Protein AF-A0A7C1CNA6-F1 (afdb_monomer_lite)

Radius of gyration: 18.61 Å; chains: 1; bounding box: 51×28×52 Å

Secondary structure (DSSP, 8-state):
---HHHHHHHHHHHHHHTBTTB-GGGHHHHHHHHHHHHHHHHHHHHHHHHHHHHHSSHHHHHHHHTT-GGGSSS---GGGSHHHHHT--SSHHHHHHHHHHHHHHH-GGGTTTT-S--TT-EETTEESS-HHHHHHHHHHHTTS--STTTS-TTHHHHHHHHHHHHHHHTTT--GGGG---HHHHHHHHHHH-PPTT-----TT-TTSHHHHHHHHHTT-

Foldseek 3Di:
DQDLVNLLVLLVVLLVLLPPLDDLLCSCVVQLLLLVLLLQLLQVVVLLVVVCVVQVHSVSSVVVCVVPVVSGPFDFDPCLRLVNLLPDDPPSLVSNLVRQVRRCVRPVVCPCPNNVDRQQDDDPNHGSGDPVSVNVSSVSSVPAHNYPVRDDPLSSLSSSLSSQCVVCVVVVHDSVVQDDDPVNLLVVLVVVVDEPPDDDDDPRCRSVSSVVSVVVSNVD

Structure (mmCIF, N/CA/C/O backbone):
data_AF-A0A7C1CNA6-F1
#
_entry.id   AF-A0A7C1CNA6-F1
#
loop_
_atom_site.group_PDB
_atom_site.id
_atom_site.type_symbol
_atom_site.label_atom_id
_atom_site.label_alt_id
_atom_site.label_comp_id
_atom_site.label_asym_id
_atom_site.label_entity_id
_atom_site.label_seq_id
_atom_site.pdbx_PDB_ins_code
_atom_site.Cartn_x
_atom_site.Cartn_y
_atom_site.Cartn_z
_atom_site.occupancy
_atom_site.B_iso_or_equiv
_atom_site.auth_seq_id
_atom_site.auth_comp_id
_atom_site.auth_asym_id
_atom_site.auth_atom_id
_atom_site.pdbx_PDB_model_num
ATOM 1 N N . MET A 1 1 ? 7.090 14.135 -6.194 1.00 82.62 1 MET A N 1
ATOM 2 C CA . MET A 1 1 ? 7.545 12.902 -5.528 1.00 82.62 1 MET A CA 1
ATOM 3 C C . MET A 1 1 ? 7.505 13.127 -4.025 1.00 82.62 1 MET A C 1
ATOM 5 O O . MET A 1 1 ? 7.955 14.179 -3.588 1.00 82.62 1 MET A O 1
ATOM 9 N N . LEU A 1 2 ? 6.908 12.212 -3.267 1.00 88.69 2 LEU A N 1
ATOM 10 C CA . LEU A 1 2 ? 6.755 12.279 -1.818 1.00 88.69 2 LEU A CA 1
ATOM 11 C C . LEU A 1 2 ? 8.127 12.112 -1.159 1.00 88.69 2 LEU A C 1
ATOM 13 O O . LEU A 1 2 ? 8.771 11.080 -1.339 1.00 88.69 2 LEU A O 1
ATOM 17 N N . ASP A 1 3 ? 8.585 13.128 -0.429 1.00 90.12 3 ASP A N 1
ATOM 18 C CA . ASP A 1 3 ? 9.844 13.040 0.309 1.00 90.12 3 ASP A CA 1
ATOM 19 C C . ASP A 1 3 ? 9.690 12.251 1.622 1.00 90.12 3 ASP A C 1
ATOM 21 O O . ASP A 1 3 ? 8.587 12.052 2.141 1.00 90.12 3 ASP A O 1
ATOM 25 N N . ILE A 1 4 ? 10.827 11.811 2.171 1.00 86.69 4 ILE A N 1
ATOM 26 C CA . ILE A 1 4 ? 10.877 10.969 3.374 1.00 86.69 4 ILE A CA 1
ATOM 27 C C . ILE A 1 4 ? 10.244 11.683 4.573 1.00 86.69 4 ILE A C 1
ATOM 29 O O . ILE A 1 4 ? 9.456 11.087 5.296 1.00 86.69 4 ILE A O 1
ATOM 33 N N . LYS A 1 5 ? 10.527 12.971 4.783 1.00 90.81 5 LYS A N 1
ATOM 34 C CA . LYS A 1 5 ? 10.017 13.706 5.952 1.00 90.81 5 LYS A CA 1
ATOM 35 C C . LYS A 1 5 ? 8.491 13.824 5.923 1.00 90.81 5 LYS A C 1
ATOM 37 O O . LYS A 1 5 ? 7.827 13.719 6.959 1.00 90.81 5 LYS A O 1
ATOM 42 N N . THR A 1 6 ? 7.939 14.032 4.734 1.00 94.31 6 THR A N 1
ATOM 43 C CA . THR A 1 6 ? 6.502 14.089 4.488 1.00 94.31 6 THR A CA 1
ATOM 44 C C . THR A 1 6 ? 5.868 12.721 4.702 1.00 94.31 6 THR A C 1
ATOM 46 O O . THR A 1 6 ? 4.874 12.639 5.418 1.00 94.31 6 THR A O 1
ATOM 49 N N . LEU A 1 7 ? 6.478 11.648 4.179 1.00 93.56 7 LEU A N 1
ATOM 50 C CA . LEU A 1 7 ? 6.058 10.264 4.432 1.00 93.56 7 LEU A CA 1
ATOM 51 C C . LEU A 1 7 ? 5.996 9.958 5.935 1.00 93.56 7 LEU A C 1
ATOM 53 O O . LEU A 1 7 ? 4.968 9.497 6.423 1.00 93.56 7 LEU A O 1
ATOM 57 N N . GLU A 1 8 ? 7.065 10.242 6.680 1.00 93.19 8 GLU A N 1
ATOM 58 C CA . GLU A 1 8 ? 7.130 9.988 8.122 1.00 93.19 8 GLU A CA 1
ATOM 59 C C . GLU A 1 8 ? 6.036 10.753 8.885 1.00 93.19 8 GLU A C 1
ATOM 61 O O . GLU A 1 8 ? 5.336 10.186 9.725 1.00 93.19 8 GLU A O 1
ATOM 66 N N . THR A 1 9 ? 5.841 12.036 8.562 1.00 95.50 9 THR A N 1
ATOM 67 C CA . THR A 1 9 ? 4.797 12.870 9.183 1.00 95.50 9 THR A CA 1
ATOM 68 C C . THR A 1 9 ? 3.397 12.342 8.864 1.00 95.50 9 THR A C 1
ATOM 70 O O . THR A 1 9 ? 2.533 12.267 9.738 1.00 95.50 9 THR A O 1
ATOM 73 N N . TRP A 1 10 ? 3.173 11.946 7.614 1.00 96.62 10 TRP A N 1
ATOM 74 C CA . TRP A 1 10 ? 1.908 11.399 7.144 1.00 96.62 10 TRP A CA 1
ATOM 75 C C . TRP A 1 10 ? 1.553 10.077 7.840 1.00 96.62 10 TRP A C 1
ATOM 77 O O . TRP A 1 10 ? 0.457 9.944 8.390 1.00 96.62 10 TRP A O 1
ATOM 87 N N . LEU A 1 11 ? 2.500 9.138 7.915 1.00 95.75 11 LEU A N 1
ATOM 88 C CA . LEU A 1 11 ? 2.323 7.861 8.615 1.00 95.75 11 LEU A CA 1
ATOM 89 C C . LEU A 1 11 ? 2.127 8.051 10.122 1.00 95.75 11 LEU A C 1
ATOM 91 O O . LEU A 1 11 ? 1.336 7.339 10.744 1.00 95.75 11 LEU A O 1
ATOM 95 N N . TRP A 1 12 ? 2.798 9.035 10.722 1.00 94.06 12 TRP A N 1
ATOM 96 C CA . TRP A 1 12 ? 2.576 9.385 12.122 1.00 94.06 12 TRP A CA 1
ATOM 97 C C . TRP A 1 12 ? 1.158 9.894 12.384 1.00 94.06 12 TRP A C 1
ATOM 99 O O . TRP A 1 12 ? 0.521 9.480 13.357 1.00 94.06 12 TRP A O 1
ATOM 109 N N . ASN A 1 13 ? 0.636 10.755 11.508 1.00 96.31 13 ASN A N 1
ATOM 110 C CA . ASN A 1 13 ? -0.740 11.239 11.601 1.00 96.31 13 ASN A CA 1
ATOM 111 C C . ASN A 1 13 ? -1.741 10.081 11.474 1.00 96.31 13 ASN A C 1
ATOM 113 O O . ASN A 1 13 ? -2.673 9.986 12.278 1.00 96.31 13 ASN A O 1
ATOM 117 N N . ALA A 1 14 ? -1.501 9.154 10.541 1.00 96.44 14 ALA A N 1
ATOM 118 C CA . ALA A 1 14 ? -2.291 7.933 10.396 1.00 96.44 14 ALA A CA 1
ATOM 119 C C . ALA A 1 14 ? -2.280 7.099 11.692 1.00 96.44 14 ALA A C 1
ATOM 121 O O . ALA A 1 14 ? -3.341 6.748 12.210 1.00 96.44 14 ALA A O 1
ATOM 122 N N . ALA A 1 15 ? -1.109 6.875 12.292 1.00 93.94 15 ALA A N 1
ATOM 123 C CA . ALA A 1 15 ? -0.977 6.171 13.570 1.00 93.94 15 ALA A CA 1
ATOM 124 C C . ALA A 1 15 ? -1.703 6.873 14.727 1.00 93.94 15 ALA A C 1
ATOM 126 O O . ALA A 1 15 ? -2.320 6.223 15.572 1.00 93.94 15 ALA A O 1
ATOM 127 N N . CYS A 1 16 ? -1.678 8.205 14.765 1.00 92.88 16 CYS A N 1
ATOM 128 C CA . CYS A 1 16 ? -2.392 8.964 15.785 1.00 92.88 16 CYS A CA 1
ATOM 129 C C . CYS A 1 16 ? -3.916 8.831 15.652 1.00 92.88 16 CYS A C 1
ATOM 131 O O . CYS A 1 16 ? -4.598 8.796 16.675 1.00 92.88 16 CYS A O 1
ATOM 133 N N . SER A 1 17 ? -4.446 8.693 14.432 1.00 95.19 17 SER A N 1
ATOM 134 C CA . SER A 1 17 ? -5.893 8.583 14.181 1.00 95.19 17 SER A CA 1
ATOM 135 C C . SER A 1 17 ? -6.541 7.322 14.765 1.00 95.19 17 SER A C 1
ATOM 137 O O . SER A 1 17 ? -7.696 7.358 15.185 1.00 95.19 17 SER A O 1
ATOM 139 N N . ILE A 1 18 ? -5.781 6.227 14.860 1.00 92.94 18 ILE A N 1
ATOM 140 C CA . ILE A 1 18 ? -6.243 4.940 15.404 1.00 92.94 18 ILE A CA 1
ATOM 141 C C . ILE A 1 18 ? -5.731 4.668 16.823 1.00 92.94 18 ILE A C 1
ATOM 143 O O . ILE A 1 18 ? -5.935 3.584 17.376 1.00 92.94 18 ILE A O 1
ATOM 147 N N . ARG A 1 19 ? -5.098 5.660 17.461 1.00 90.25 19 ARG A N 1
ATOM 148 C CA . ARG A 1 19 ? -4.598 5.525 18.831 1.00 90.25 19 ARG A CA 1
ATOM 149 C C . ARG A 1 19 ? -5.731 5.160 19.797 1.00 90.25 19 ARG A C 1
ATOM 151 O O . ARG A 1 19 ? -6.868 5.631 19.680 1.00 90.25 19 ARG A O 1
ATOM 158 N N . GLY A 1 20 ? -5.419 4.279 20.745 1.00 87.25 20 GLY A N 1
ATOM 159 C CA . GLY A 1 20 ? -6.351 3.795 21.767 1.00 87.2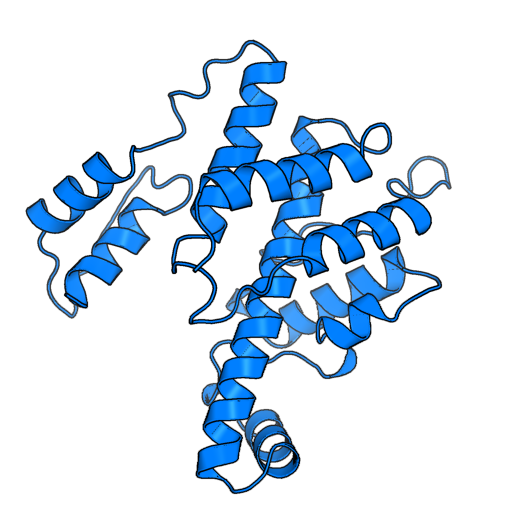5 20 GLY A CA 1
ATOM 160 C C . GLY A 1 20 ? -7.343 2.731 21.288 1.00 87.25 20 GLY A C 1
ATOM 161 O O . GLY A 1 20 ? -8.001 2.134 22.126 1.00 87.25 20 GLY A O 1
ATOM 162 N N . ALA A 1 21 ? -7.457 2.481 19.978 1.00 86.94 21 ALA A N 1
ATOM 163 C CA . ALA A 1 21 ? -8.179 1.316 19.450 1.00 86.94 21 ALA A CA 1
ATOM 164 C C . ALA A 1 21 ? -7.273 0.076 19.367 1.00 86.94 21 ALA A C 1
ATOM 166 O O . ALA A 1 21 ? -7.718 -1.053 19.540 1.00 86.94 21 ALA A O 1
ATOM 167 N N . VAL A 1 22 ? -5.987 0.300 19.096 1.00 86.56 22 VAL A N 1
ATOM 168 C CA . VAL A 1 22 ? -4.996 -0.743 18.832 1.00 86.56 22 VAL A CA 1
ATOM 169 C C . VAL A 1 22 ? -3.708 -0.434 19.607 1.00 86.56 22 VAL A C 1
ATOM 171 O O . VAL A 1 22 ? -3.410 0.730 19.891 1.00 86.56 22 VAL A O 1
ATOM 174 N N . ASP A 1 23 ? -2.944 -1.468 19.960 1.00 85.50 23 ASP A N 1
ATOM 175 C CA . ASP A 1 23 ? -1.616 -1.310 20.562 1.00 85.50 23 ASP A CA 1
ATOM 176 C C . ASP A 1 23 ? -0.637 -0.711 19.546 1.00 85.50 23 ASP A C 1
ATOM 178 O O . ASP A 1 23 ? -0.647 -1.094 18.376 1.00 85.50 23 ASP A O 1
ATOM 182 N N . ALA A 1 24 ? 0.267 0.169 19.984 1.00 81.62 24 ALA A N 1
ATOM 183 C CA . ALA A 1 24 ? 1.188 0.866 19.079 1.00 81.62 24 ALA A CA 1
ATOM 184 C C . ALA A 1 24 ? 1.950 -0.051 18.088 1.00 81.62 24 ALA A C 1
ATOM 186 O O . ALA A 1 24 ? 1.983 0.274 16.903 1.00 81.62 24 ALA A O 1
ATOM 187 N N . PRO A 1 25 ? 2.472 -1.230 18.486 1.00 82.00 25 PRO A N 1
ATOM 188 C CA . PRO A 1 25 ? 3.168 -2.135 17.560 1.00 82.00 25 PRO A CA 1
ATOM 189 C C . PRO A 1 25 ? 2.291 -2.683 16.436 1.00 82.00 25 PRO A C 1
ATOM 191 O O . PRO A 1 25 ? 2.793 -3.002 15.361 1.00 82.00 25 PRO A O 1
ATOM 194 N N . LYS A 1 26 ? 0.982 -2.794 16.684 1.00 86.06 26 LYS A N 1
ATOM 195 C CA . LYS A 1 26 ? 0.001 -3.317 15.730 1.00 86.06 26 LYS A CA 1
ATOM 196 C C . LYS A 1 26 ? -0.482 -2.248 14.753 1.00 86.06 26 LYS A C 1
ATOM 198 O O . LYS A 1 26 ? -1.139 -2.588 13.780 1.00 86.06 26 LYS A O 1
ATOM 203 N N . PHE A 1 27 ? -0.153 -0.964 14.942 1.00 89.12 27 PHE A N 1
ATOM 204 C CA . PHE A 1 27 ? -0.544 0.084 13.986 1.00 89.12 27 PHE A CA 1
ATOM 205 C C . PHE A 1 27 ? -0.044 -0.209 12.571 1.00 89.12 27 PHE A C 1
ATOM 207 O O . PHE A 1 27 ? -0.768 0.042 11.609 1.00 89.12 27 PHE A O 1
ATOM 214 N N . LYS A 1 28 ? 1.154 -0.795 12.439 1.00 87.81 28 LYS A N 1
ATOM 215 C CA . LYS A 1 28 ? 1.708 -1.191 11.138 1.00 87.81 28 LYS A CA 1
ATOM 216 C C . LYS A 1 28 ? 0.788 -2.155 10.385 1.00 87.81 28 LYS A C 1
ATOM 218 O O . LYS A 1 28 ? 0.653 -2.023 9.174 1.00 87.81 28 LYS A O 1
ATOM 223 N N . ASP A 1 29 ? 0.105 -3.045 11.103 1.00 89.31 29 ASP A N 1
ATOM 224 C CA . ASP A 1 29 ? -0.753 -4.071 10.514 1.00 89.31 29 ASP A CA 1
ATOM 225 C C . ASP A 1 29 ? -2.022 -3.455 9.902 1.00 89.31 29 ASP A C 1
ATOM 227 O O . ASP A 1 29 ? -2.579 -4.014 8.969 1.00 89.31 29 ASP A O 1
ATOM 231 N N . TYR A 1 30 ? -2.448 -2.271 10.360 1.00 92.56 30 TYR A N 1
ATOM 232 C CA . TYR A 1 30 ? -3.608 -1.556 9.810 1.00 92.56 30 TYR A CA 1
ATOM 233 C C . TYR A 1 30 ? -3.220 -0.468 8.806 1.00 92.56 30 TYR A C 1
ATOM 235 O O . TYR A 1 30 ? -3.936 -0.243 7.835 1.00 92.56 30 TYR A O 1
ATOM 243 N N . ILE A 1 31 ? -2.099 0.223 9.021 1.00 94.75 31 ILE A N 1
ATOM 244 C CA . ILE A 1 31 ? -1.681 1.344 8.167 1.00 94.75 31 ILE A CA 1
ATOM 245 C C 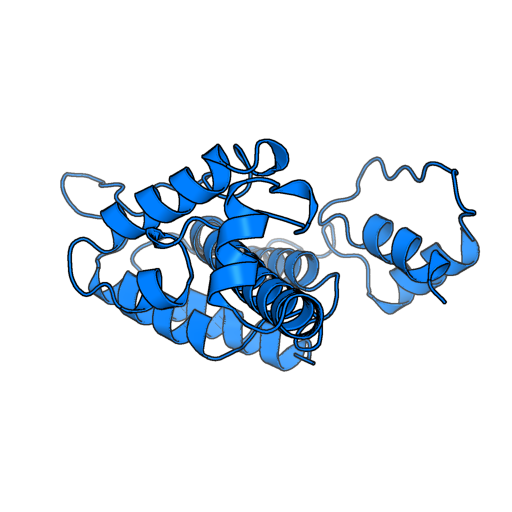. ILE A 1 31 ? -1.068 0.831 6.864 1.00 94.75 31 ILE A C 1
ATOM 247 O O . ILE A 1 31 ? -1.420 1.324 5.793 1.00 94.75 31 ILE A O 1
ATOM 251 N N . LEU A 1 32 ? -0.173 -0.160 6.926 1.00 92.44 32 LEU A N 1
ATOM 252 C CA . LEU A 1 32 ? 0.559 -0.615 5.743 1.00 92.44 32 LEU A CA 1
ATOM 253 C C . LEU A 1 32 ? -0.344 -1.218 4.667 1.00 92.44 32 LEU A C 1
ATOM 255 O O . LEU A 1 32 ? -0.168 -0.823 3.514 1.00 92.44 32 LEU A O 1
ATOM 259 N N . PRO A 1 33 ? -1.334 -2.082 4.977 1.00 93.50 33 PRO A N 1
ATOM 260 C CA . PRO A 1 33 ? -2.252 -2.566 3.951 1.00 93.50 33 PRO A CA 1
ATOM 261 C C . PRO A 1 33 ? -2.995 -1.434 3.242 1.00 93.50 33 PRO A C 1
ATOM 263 O O . PRO A 1 33 ? -3.170 -1.487 2.030 1.00 93.50 33 PRO A O 1
ATOM 266 N N . LEU A 1 34 ? -3.371 -0.369 3.957 1.00 95.81 34 LEU A N 1
ATOM 267 C CA . LEU A 1 34 ? -4.054 0.776 3.352 1.00 95.81 34 LEU A CA 1
ATOM 268 C C . LEU A 1 34 ? -3.136 1.607 2.464 1.00 95.81 34 LEU A C 1
ATOM 270 O O . LEU A 1 34 ? -3.537 1.976 1.364 1.00 95.81 34 LEU A O 1
ATOM 274 N N . VAL A 1 35 ? -1.896 1.854 2.892 1.00 95.75 35 VAL A N 1
ATOM 275 C CA . VAL A 1 35 ? -0.879 2.504 2.048 1.00 95.75 35 VAL A CA 1
ATOM 276 C C . VAL A 1 35 ? -0.616 1.665 0.791 1.00 95.75 35 VAL A C 1
ATOM 278 O O . VAL A 1 35 ? -0.521 2.210 -0.309 1.00 95.75 35 VAL A O 1
ATOM 281 N N . PHE A 1 36 ? -0.561 0.339 0.933 1.00 94.88 36 PHE A N 1
ATOM 282 C CA . PHE A 1 36 ? -0.376 -0.594 -0.176 1.00 94.88 36 PHE A CA 1
ATOM 283 C C . PHE A 1 36 ? -1.550 -0.532 -1.160 1.00 94.88 36 PHE A C 1
ATOM 285 O O . PHE A 1 36 ? -1.345 -0.336 -2.354 1.00 94.88 36 PHE A O 1
ATOM 292 N N . VAL A 1 37 ? -2.788 -0.639 -0.672 1.00 96.25 37 VAL A N 1
ATOM 293 C CA . VAL A 1 37 ? -4.007 -0.585 -1.497 1.00 96.25 37 VAL A CA 1
ATOM 294 C C . VAL A 1 37 ? -4.149 0.778 -2.176 1.00 96.25 37 VAL A C 1
ATOM 296 O O . VAL A 1 37 ? -4.508 0.843 -3.351 1.00 96.25 37 VAL A O 1
ATOM 299 N N . LYS A 1 38 ? -3.789 1.867 -1.487 1.00 97.44 38 LYS A N 1
ATOM 300 C CA . LYS A 1 38 ? -3.719 3.210 -2.071 1.00 97.44 38 LYS A CA 1
ATOM 301 C C . LYS A 1 38 ? -2.724 3.269 -3.234 1.00 97.44 38 LYS A C 1
ATOM 303 O O . LYS A 1 38 ? -3.085 3.733 -4.313 1.00 97.44 38 LYS A O 1
ATOM 308 N N . ARG A 1 39 ? -1.501 2.757 -3.044 1.00 96.81 39 ARG A N 1
ATOM 309 C CA . ARG A 1 39 ? -0.462 2.669 -4.087 1.00 96.81 39 ARG A CA 1
ATOM 310 C C . ARG A 1 39 ? -0.921 1.823 -5.275 1.00 96.81 39 ARG A C 1
ATOM 312 O O . ARG A 1 39 ? -0.759 2.259 -6.410 1.00 96.81 39 ARG A O 1
ATOM 319 N N . LEU A 1 40 ? -1.520 0.658 -5.027 1.00 96.81 40 LEU A N 1
ATOM 320 C CA . LEU A 1 40 ? -2.086 -0.195 -6.076 1.00 96.81 40 LEU A CA 1
ATOM 321 C C . LEU A 1 40 ? -3.141 0.549 -6.897 1.00 96.81 40 LEU A C 1
ATOM 323 O O . LEU A 1 40 ? -3.070 0.554 -8.122 1.00 96.81 40 LEU A O 1
ATOM 327 N N . SER A 1 41 ? -4.087 1.206 -6.225 1.00 97.81 41 SER A N 1
ATOM 328 C CA . SER A 1 41 ? -5.152 1.948 -6.896 1.00 97.81 41 SER A CA 1
ATOM 329 C C . SER A 1 41 ? -4.611 3.118 -7.720 1.00 97.81 41 SER A C 1
ATOM 331 O O . SER A 1 41 ? -5.057 3.313 -8.844 1.00 97.81 41 SER A O 1
ATOM 333 N N . ASP A 1 42 ? -3.649 3.883 -7.201 1.00 98.00 42 ASP A N 1
ATOM 334 C CA . ASP A 1 42 ? -3.102 5.042 -7.917 1.00 98.00 42 ASP A CA 1
ATOM 335 C C . ASP A 1 42 ? -2.260 4.643 -9.131 1.00 98.00 42 ASP A C 1
ATOM 337 O O . ASP A 1 42 ? -2.322 5.300 -10.170 1.00 98.00 42 ASP A O 1
ATOM 341 N N . VAL A 1 43 ? -1.489 3.558 -9.019 1.00 97.44 43 VAL A N 1
ATOM 342 C CA . VAL A 1 43 ? -0.744 2.997 -10.155 1.00 97.44 43 VAL A CA 1
ATOM 343 C C . VAL A 1 43 ? -1.708 2.440 -11.198 1.00 97.44 43 VAL A C 1
ATOM 345 O O . VAL A 1 43 ? -1.518 2.691 -12.383 1.00 97.44 43 VAL A O 1
ATOM 348 N N . PHE A 1 44 ? -2.774 1.760 -10.776 1.00 97.88 44 PHE A N 1
ATOM 349 C CA . PHE A 1 44 ? -3.803 1.275 -11.693 1.00 97.88 44 PHE A CA 1
ATOM 350 C C . PHE A 1 44 ? -4.491 2.428 -12.441 1.00 97.88 44 PHE A C 1
ATOM 352 O O . PHE A 1 44 ? -4.705 2.342 -13.648 1.00 97.88 44 PHE A O 1
ATOM 359 N N . GLU A 1 45 ? -4.764 3.549 -11.768 1.00 97.06 45 GLU A N 1
ATOM 360 C CA . GLU A 1 45 ? -5.267 4.768 -12.416 1.00 97.06 45 GLU A CA 1
ATOM 361 C C . GLU A 1 45 ? -4.267 5.357 -13.429 1.00 97.06 45 GLU A C 1
ATOM 363 O O . GLU A 1 45 ? -4.680 5.776 -14.514 1.00 97.06 45 GLU A O 1
ATOM 368 N N . ASP A 1 46 ? -2.963 5.369 -13.119 1.00 97.12 46 ASP A N 1
ATOM 369 C CA . ASP A 1 46 ? -1.919 5.783 -14.072 1.00 97.12 46 ASP A CA 1
ATOM 370 C C . ASP A 1 46 ? -1.897 4.883 -15.317 1.00 97.12 46 ASP A C 1
ATOM 372 O O . ASP A 1 46 ? -1.776 5.374 -16.442 1.00 97.12 46 ASP A O 1
ATOM 376 N N . GLU A 1 47 ? -2.030 3.570 -15.129 1.00 96.75 47 GLU A N 1
ATOM 377 C CA . GLU A 1 47 ? -2.016 2.588 -16.214 1.00 96.75 47 GLU A CA 1
ATOM 378 C C . GLU A 1 47 ? -3.275 2.671 -17.081 1.00 96.75 47 GLU A C 1
ATOM 380 O O . GLU A 1 47 ? -3.159 2.669 -18.307 1.00 96.75 47 GLU A O 1
ATOM 385 N N . ILE A 1 48 ? -4.459 2.844 -16.479 1.00 96.06 48 ILE A N 1
ATOM 386 C CA . ILE A 1 48 ? -5.697 3.117 -17.224 1.00 96.06 48 ILE A CA 1
ATOM 387 C C . ILE A 1 48 ? -5.538 4.387 -18.050 1.00 96.06 48 ILE A C 1
ATOM 389 O O . ILE A 1 48 ? -5.911 4.397 -19.220 1.00 96.06 48 ILE A O 1
ATOM 393 N N . LYS A 1 49 ? -4.978 5.455 -17.469 1.00 96.00 49 LYS A N 1
ATOM 394 C CA . LYS A 1 49 ? -4.765 6.708 -18.195 1.00 96.00 49 LYS A CA 1
ATOM 395 C C . LYS A 1 49 ? -3.844 6.496 -19.397 1.00 96.00 49 LYS A C 1
ATOM 397 O O . LYS A 1 49 ? -4.206 6.884 -20.504 1.00 96.00 49 LYS A O 1
ATOM 402 N N . ARG A 1 50 ? -2.712 5.816 -19.210 1.00 95.94 50 ARG A N 1
ATOM 403 C CA . ARG A 1 50 ? -1.789 5.477 -20.304 1.00 95.94 50 ARG A CA 1
ATOM 404 C C . ARG A 1 50 ? -2.485 4.670 -21.407 1.00 95.94 50 ARG A C 1
ATOM 406 O O . ARG A 1 50 ? -2.359 4.999 -22.578 1.00 95.94 50 ARG A O 1
ATOM 413 N N . LEU A 1 51 ? -3.239 3.636 -21.040 1.00 94.62 51 LEU A N 1
ATOM 414 C CA . LEU A 1 51 ? -3.952 2.789 -22.000 1.00 94.62 51 LEU A CA 1
ATOM 415 C C . LEU A 1 51 ? -5.122 3.522 -22.668 1.00 94.62 51 LEU A C 1
ATOM 417 O O . LEU A 1 51 ? -5.452 3.236 -23.812 1.00 94.62 51 LEU A O 1
ATOM 421 N N . SER A 1 52 ? -5.732 4.498 -21.996 1.00 94.94 52 SER A N 1
ATOM 422 C CA . SER A 1 52 ? -6.773 5.339 -22.593 1.00 94.94 52 SER A CA 1
ATOM 423 C C . SER A 1 52 ? -6.229 6.261 -23.683 1.00 94.94 52 SER A C 1
ATOM 425 O O . SER A 1 52 ? -6.932 6.531 -24.649 1.00 94.94 52 SER A O 1
ATOM 427 N N . GLU A 1 53 ? -4.969 6.692 -23.571 1.00 94.06 53 GLU A N 1
ATOM 428 C CA . GLU A 1 53 ? -4.281 7.446 -24.626 1.00 94.06 53 GLU A CA 1
ATOM 429 C C . GLU A 1 53 ? -3.985 6.554 -25.850 1.00 94.06 53 GLU A C 1
ATOM 431 O O . GLU A 1 53 ? -3.995 7.040 -26.978 1.00 94.06 53 GLU A O 1
ATOM 436 N N . GLU A 1 54 ? -3.786 5.248 -25.644 1.00 91.50 54 GLU A N 1
ATOM 437 C CA . GLU A 1 54 ? -3.519 4.256 -26.697 1.00 91.50 54 GLU A CA 1
ATOM 438 C C . GLU A 1 54 ? -4.802 3.750 -27.386 1.00 91.50 54 GLU A C 1
ATOM 440 O O . GLU A 1 54 ? -4.853 3.635 -28.610 1.00 91.50 54 GLU A O 1
ATOM 445 N N . PHE A 1 55 ? -5.860 3.485 -26.613 1.00 90.44 55 PHE A N 1
ATOM 446 C CA . PHE A 1 55 ? -7.123 2.907 -27.094 1.00 90.44 55 PHE A CA 1
ATOM 447 C C . PHE A 1 55 ? -8.253 3.928 -27.296 1.00 90.44 55 PHE A C 1
ATOM 449 O O . PHE A 1 55 ? -9.363 3.556 -27.674 1.00 90.44 55 PHE A O 1
ATOM 456 N N . GLY A 1 56 ? -7.985 5.213 -27.060 1.00 89.94 56 GLY A N 1
ATOM 457 C CA . GLY A 1 56 ? -8.876 6.339 -27.354 1.00 89.94 56 GLY A CA 1
ATOM 458 C C . GLY A 1 56 ? -9.702 6.843 -26.168 1.00 89.94 56 GLY A C 1
ATOM 459 O O . GLY A 1 56 ? -9.893 8.052 -26.042 1.00 89.94 56 GLY A O 1
ATOM 460 N N . ASP A 1 57 ? -10.182 5.962 -25.285 1.00 92.19 57 ASP A N 1
ATOM 461 C CA . ASP A 1 57 ? -10.912 6.372 -24.082 1.00 92.19 57 ASP A CA 1
ATOM 462 C C . ASP A 1 57 ? -10.748 5.399 -22.897 1.00 92.19 57 ASP A C 1
ATOM 464 O O . ASP A 1 57 ? -10.372 4.234 -23.044 1.00 92.19 57 ASP A O 1
ATOM 468 N N . GLY A 1 58 ? -11.037 5.892 -21.687 1.00 89.56 58 GLY A N 1
ATOM 469 C CA . GLY A 1 58 ? -10.854 5.133 -20.446 1.00 89.56 58 GLY A CA 1
ATOM 470 C C . GLY A 1 58 ? -11.843 3.984 -20.243 1.00 89.56 58 GLY A C 1
ATOM 471 O O . GLY A 1 58 ? -11.517 3.017 -19.557 1.00 89.56 58 GLY A O 1
ATOM 472 N N . LYS A 1 59 ? -13.040 4.047 -20.837 1.00 91.62 59 LYS A N 1
ATOM 473 C CA . LYS A 1 59 ? -14.022 2.961 -20.757 1.00 91.62 59 LYS A CA 1
ATOM 474 C C . LYS A 1 59 ? -13.563 1.785 -21.613 1.00 91.62 59 LYS A C 1
ATOM 476 O O . LYS A 1 59 ? -13.556 0.659 -21.126 1.00 91.62 59 LYS A O 1
ATOM 481 N N . THR A 1 60 ? -13.114 2.061 -22.833 1.00 92.19 60 THR A N 1
ATOM 482 C CA . THR A 1 60 ? -12.520 1.066 -23.729 1.00 92.19 60 THR A CA 1
ATOM 483 C C . THR A 1 60 ? -11.279 0.441 -23.090 1.00 92.19 60 THR A C 1
ATOM 485 O O . THR A 1 60 ? -11.173 -0.783 -23.039 1.00 92.19 60 THR A O 1
ATOM 488 N N . ALA A 1 61 ? -10.391 1.251 -22.498 1.00 93.25 61 ALA A N 1
ATOM 489 C CA . ALA A 1 61 ? -9.235 0.742 -21.759 1.00 93.25 61 ALA A CA 1
ATOM 490 C C . ALA A 1 61 ? -9.646 -0.217 -20.627 1.00 93.25 61 ALA A C 1
ATOM 492 O O . ALA A 1 61 ? -9.120 -1.322 -20.541 1.00 93.25 61 ALA A O 1
ATOM 493 N N . LEU A 1 62 ? -10.633 0.149 -19.801 1.00 92.62 62 LEU A N 1
ATOM 494 C CA . LEU A 1 62 ? -11.145 -0.718 -18.732 1.00 92.62 62 LEU A CA 1
ATOM 495 C C . LEU A 1 62 ? -11.777 -2.016 -19.252 1.00 92.62 62 LEU A C 1
ATOM 497 O O . LEU A 1 62 ? -11.597 -3.066 -18.636 1.00 92.62 62 LEU A O 1
ATOM 501 N N . GLU A 1 63 ? -12.512 -1.973 -20.364 1.00 93.12 63 GLU A N 1
ATOM 502 C CA . GLU A 1 63 ? -13.111 -3.163 -20.982 1.00 93.12 63 GLU A CA 1
ATOM 503 C C . GLU A 1 63 ? -12.049 -4.135 -21.512 1.00 93.12 63 GLU A C 1
ATOM 505 O O . GLU A 1 63 ? -12.217 -5.350 -21.389 1.00 93.12 63 GLU A O 1
ATOM 510 N N . ILE A 1 64 ? -10.956 -3.612 -22.075 1.00 93.50 64 ILE A N 1
ATOM 511 C CA . ILE A 1 64 ? -9.817 -4.412 -22.539 1.00 93.50 64 ILE A CA 1
ATOM 512 C C . ILE A 1 64 ? -9.068 -4.995 -21.338 1.00 93.50 64 ILE A C 1
ATOM 514 O O . ILE A 1 64 ? -8.877 -6.208 -21.283 1.00 93.50 64 ILE A O 1
ATOM 518 N N . ILE A 1 65 ? -8.724 -4.165 -20.347 1.00 94.44 65 ILE A N 1
ATOM 519 C CA . ILE A 1 65 ? -8.057 -4.607 -19.114 1.00 94.44 65 ILE A CA 1
ATOM 520 C C . ILE A 1 65 ? -8.873 -5.703 -18.429 1.00 94.44 65 ILE A C 1
ATOM 522 O O . ILE A 1 65 ? -8.300 -6.687 -17.999 1.00 94.44 65 ILE A O 1
ATOM 526 N N . SER A 1 66 ? -10.204 -5.591 -18.374 1.00 92.06 66 SER A N 1
ATOM 527 C CA . SER A 1 66 ? -11.067 -6.608 -17.744 1.00 92.06 66 SER A CA 1
ATOM 528 C C . SER A 1 66 ? -11.061 -7.964 -18.469 1.00 92.06 66 SER A C 1
ATOM 530 O O . SER A 1 66 ? -11.518 -8.957 -17.910 1.00 92.06 66 SER A O 1
ATOM 532 N N . LYS A 1 67 ? -10.603 -8.014 -19.727 1.00 93.31 67 LYS A N 1
ATOM 533 C CA . LYS A 1 67 ? -10.424 -9.257 -20.499 1.00 93.31 67 LYS A CA 1
ATOM 534 C C . LYS A 1 67 ? -8.992 -9.775 -20.430 1.00 93.31 67 LYS A C 1
ATOM 536 O O . LYS A 1 67 ? -8.790 -10.981 -20.531 1.00 93.31 67 LYS A O 1
ATOM 541 N N . ASP A 1 68 ? -8.028 -8.875 -20.276 1.00 93.62 68 ASP A N 1
ATOM 542 C CA . ASP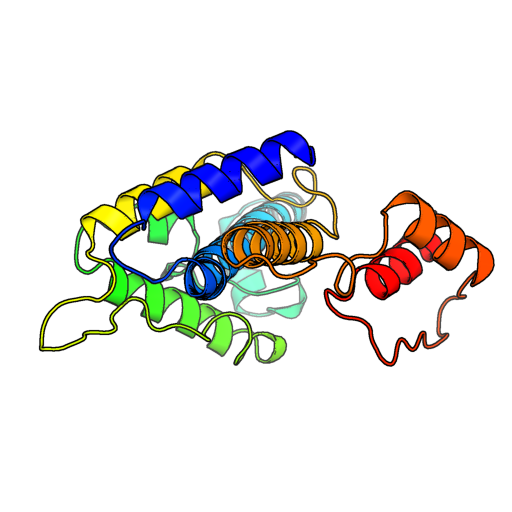 A 1 68 ? -6.608 -9.186 -20.196 1.00 93.62 68 ASP A CA 1
ATOM 543 C C . ASP A 1 68 ? -5.935 -8.368 -19.085 1.00 93.62 68 ASP A C 1
ATOM 545 O O . ASP A 1 68 ? -5.489 -7.233 -19.280 1.00 93.62 68 ASP A O 1
ATOM 549 N N . HIS A 1 69 ? -5.840 -8.979 -17.900 1.00 93.94 69 HIS A N 1
ATOM 550 C CA . HIS A 1 69 ? -5.203 -8.365 -16.735 1.00 93.94 69 HIS A CA 1
ATOM 551 C C . HIS A 1 69 ? -3.687 -8.163 -16.930 1.00 93.94 69 HIS A C 1
ATOM 553 O O . HIS A 1 69 ? -3.088 -7.423 -16.156 1.00 93.94 69 HIS A O 1
ATOM 559 N N . SER A 1 70 ? -3.049 -8.783 -17.935 1.00 93.31 70 SER A N 1
ATOM 560 C CA . SER A 1 70 ? -1.595 -8.673 -18.149 1.00 93.31 70 SER A CA 1
ATOM 561 C C . SER A 1 70 ? -1.143 -7.293 -18.640 1.00 93.31 70 SER A C 1
ATOM 563 O O . SER A 1 70 ? 0.041 -6.966 -18.566 1.00 93.31 70 SER A O 1
ATOM 565 N N . LEU A 1 71 ? -2.086 -6.459 -19.091 1.00 94.38 71 LEU A N 1
ATOM 566 C CA . LEU A 1 71 ? -1.831 -5.090 -19.549 1.00 94.38 71 LEU A CA 1
ATOM 567 C C . LEU A 1 71 ? -1.531 -4.106 -18.408 1.00 94.38 71 LEU A C 1
ATOM 569 O O . LEU A 1 71 ? -1.091 -2.980 -18.660 1.00 94.38 71 LEU A O 1
ATOM 573 N N . VAL A 1 72 ? -1.790 -4.523 -17.170 1.00 96.00 72 VAL A N 1
ATOM 574 C CA . VAL A 1 72 ? -1.587 -3.750 -15.943 1.00 96.00 72 VAL A CA 1
ATOM 575 C C . VAL A 1 72 ? -0.753 -4.558 -14.955 1.00 96.00 72 VAL A C 1
ATOM 577 O O . VAL A 1 72 ? -0.718 -5.786 -15.005 1.00 96.00 72 VAL A O 1
ATOM 580 N N . ARG A 1 73 ? -0.076 -3.883 -14.023 1.00 94.94 73 ARG A N 1
ATOM 581 C CA . ARG A 1 73 ? 0.733 -4.578 -13.004 1.00 94.94 73 ARG A CA 1
ATOM 582 C C . ARG A 1 73 ? -0.127 -5.408 -12.058 1.00 94.94 73 ARG A C 1
ATOM 584 O O . ARG A 1 73 ? 0.251 -6.521 -11.699 1.00 94.94 73 ARG A O 1
ATOM 591 N N . PHE A 1 74 ? -1.253 -4.833 -11.646 1.00 96.44 74 PHE A N 1
ATOM 592 C CA . PHE A 1 74 ? -2.248 -5.457 -10.785 1.00 96.44 74 PHE A CA 1
ATOM 593 C C . PHE A 1 74 ? -3.634 -4.971 -11.190 1.00 96.44 74 PHE A C 1
ATOM 595 O O . PHE A 1 74 ? -3.849 -3.773 -11.371 1.00 96.44 74 PHE A O 1
ATOM 602 N N . PHE A 1 75 ? -4.582 -5.894 -11.304 1.00 97.31 75 PHE A N 1
ATOM 603 C CA . PHE A 1 75 ? -5.959 -5.548 -11.628 1.00 97.31 75 PHE A CA 1
ATOM 604 C C . PHE A 1 75 ? -6.729 -5.164 -10.365 1.00 97.31 75 PHE A C 1
ATOM 606 O O . PHE A 1 75 ? -6.738 -5.913 -9.389 1.00 97.31 75 PHE A O 1
ATOM 613 N N . ILE A 1 76 ? -7.409 -4.018 -10.378 1.00 97.38 76 ILE A N 1
ATOM 614 C CA . ILE A 1 76 ? -8.218 -3.560 -9.245 1.00 97.38 76 ILE A CA 1
ATOM 615 C C . ILE A 1 76 ? -9.697 -3.589 -9.645 1.00 97.38 76 ILE A C 1
ATOM 617 O O . ILE A 1 76 ? -10.109 -2.814 -10.513 1.00 97.38 76 ILE A O 1
ATOM 621 N N . PRO A 1 77 ? -10.525 -4.448 -9.017 1.00 95.81 77 PRO A N 1
ATOM 622 C CA . PRO A 1 77 ? -11.962 -4.463 -9.257 1.00 95.81 77 PRO A CA 1
ATOM 623 C C . PRO A 1 77 ? -12.590 -3.093 -9.023 1.00 95.81 77 PRO A C 1
ATOM 625 O O . PRO A 1 77 ? -12.215 -2.385 -8.089 1.00 95.81 77 PRO A O 1
ATOM 628 N N . LYS A 1 78 ? -13.618 -2.748 -9.803 1.00 94.50 78 LYS A N 1
ATOM 629 C CA . LYS A 1 78 ? -14.285 -1.439 -9.728 1.00 94.50 78 LYS A CA 1
ATOM 630 C C . LYS A 1 78 ? -14.723 -1.067 -8.306 1.00 94.50 78 LYS A C 1
ATOM 632 O O . LYS A 1 78 ? -14.554 0.074 -7.898 1.00 94.50 78 LYS A O 1
ATOM 637 N N . GLN A 1 79 ? -15.259 -2.024 -7.550 1.00 93.62 79 GLN A N 1
ATOM 638 C CA . GLN A 1 79 ? -15.702 -1.821 -6.167 1.00 93.62 79 GLN A CA 1
ATOM 639 C C . GLN A 1 79 ? -14.556 -1.610 -5.164 1.00 93.62 79 GLN A C 1
ATOM 641 O O . GLN A 1 79 ? -14.804 -1.157 -4.051 1.00 93.62 79 GLN A O 1
ATOM 646 N N . ALA A 1 80 ? -13.327 -1.961 -5.542 1.00 96.81 80 ALA A N 1
ATOM 647 C CA . ALA A 1 80 ? -12.145 -1.915 -4.692 1.00 96.81 80 ALA A CA 1
ATOM 648 C C . ALA A 1 80 ? -11.168 -0.786 -5.065 1.00 96.81 80 ALA A C 1
ATOM 650 O O . ALA A 1 80 ? -10.131 -0.636 -4.421 1.00 96.81 80 ALA A O 1
ATOM 651 N N . VAL A 1 81 ? -11.492 0.029 -6.076 1.00 96.88 81 VAL A N 1
ATOM 652 C CA . VAL A 1 81 ? -10.734 1.249 -6.382 1.00 96.88 81 VAL A CA 1
ATOM 653 C C . VAL A 1 81 ? -10.790 2.185 -5.172 1.00 96.88 81 VAL A C 1
ATOM 655 O O . VAL A 1 81 ? -11.838 2.338 -4.538 1.00 96.88 81 VAL A O 1
ATOM 658 N N . TRP A 1 82 ? -9.675 2.843 -4.848 1.00 98.06 82 TRP A N 1
ATOM 659 C CA . TRP A 1 82 ? -9.548 3.664 -3.640 1.00 98.06 82 TRP A CA 1
ATOM 660 C C . TRP A 1 82 ? -10.615 4.759 -3.545 1.00 98.06 82 TRP A C 1
ATOM 662 O O . TRP A 1 82 ? -11.133 5.040 -2.465 1.00 98.06 82 TRP A O 1
ATOM 672 N N . SER A 1 83 ? -10.994 5.354 -4.677 1.00 97.00 83 SER A N 1
ATOM 673 C CA . SER A 1 83 ? -12.064 6.353 -4.735 1.00 97.00 83 SER A CA 1
ATOM 674 C C . SER A 1 83 ? -13.436 5.800 -4.323 1.00 97.00 83 SER A C 1
ATOM 676 O O . SER A 1 83 ? -14.226 6.539 -3.739 1.00 97.00 83 SER A O 1
ATOM 678 N N . GLU A 1 84 ? -13.715 4.515 -4.557 1.00 97.38 84 GLU A N 1
ATOM 679 C CA . GLU A 1 84 ? -14.940 3.844 -4.107 1.00 97.38 84 GLU A CA 1
ATOM 680 C C . GLU A 1 84 ? -14.860 3.427 -2.634 1.00 97.38 84 GLU A C 1
ATOM 682 O O . GLU A 1 84 ? -15.853 3.555 -1.914 1.00 97.38 84 GLU A O 1
ATOM 687 N N . ILE A 1 85 ? -13.681 3.017 -2.154 1.00 96.69 85 ILE A N 1
ATOM 688 C CA . ILE A 1 85 ? -13.426 2.762 -0.725 1.00 96.69 85 ILE A CA 1
ATOM 689 C C . ILE A 1 85 ? -13.649 4.045 0.089 1.00 96.69 85 ILE A C 1
ATOM 691 O O . ILE A 1 85 ? -14.361 4.038 1.092 1.00 96.69 85 ILE A O 1
ATOM 695 N N . ARG A 1 86 ? -13.099 5.172 -0.375 1.00 97.12 86 ARG A N 1
ATOM 696 C CA . ARG A 1 86 ? -13.194 6.473 0.300 1.00 97.12 86 ARG A CA 1
ATOM 697 C C . ARG A 1 86 ? -14.629 6.996 0.422 1.00 97.12 86 ARG A C 1
ATOM 699 O O . ARG A 1 86 ? -14.952 7.677 1.386 1.00 97.12 86 ARG A O 1
ATOM 706 N N . LYS A 1 87 ? -15.510 6.668 -0.529 1.00 96.88 87 LYS A N 1
ATOM 707 C CA . LYS A 1 87 ? -16.925 7.089 -0.507 1.00 96.88 87 LYS A CA 1
ATOM 708 C C . LYS A 1 87 ? -17.767 6.364 0.546 1.00 96.88 87 LYS A C 1
ATOM 710 O O . LYS A 1 87 ? -18.911 6.759 0.773 1.00 96.88 87 LYS A O 1
ATOM 715 N N . GLN A 1 88 ? -17.265 5.289 1.153 1.00 94.56 88 GLN A N 1
ATOM 716 C CA . GLN A 1 88 ? -18.053 4.502 2.094 1.00 94.56 88 GLN A CA 1
ATOM 717 C C . GLN A 1 88 ? -18.274 5.257 3.408 1.00 94.56 88 GLN A C 1
ATOM 719 O O . GLN A 1 88 ? -17.333 5.688 4.062 1.00 94.56 88 GLN A O 1
ATOM 724 N N . THR A 1 89 ? -19.537 5.367 3.819 1.00 93.19 89 THR A N 1
ATOM 725 C CA . THR A 1 89 ? -19.945 6.051 5.061 1.00 93.19 89 THR A CA 1
ATOM 726 C C . THR A 1 89 ? -20.512 5.106 6.118 1.00 93.19 89 THR A C 1
ATOM 728 O O . THR A 1 89 ? -20.711 5.498 7.263 1.00 93.19 89 THR A O 1
ATOM 731 N N . THR A 1 90 ? -20.802 3.860 5.741 1.00 93.94 90 THR A N 1
ATOM 732 C CA . THR A 1 90 ? -21.411 2.844 6.606 1.00 93.94 90 THR A CA 1
ATOM 733 C C . THR A 1 90 ? -20.776 1.489 6.360 1.00 93.94 90 THR A C 1
ATOM 735 O O . THR A 1 90 ? -20.447 1.166 5.209 1.00 93.94 90 THR A O 1
ATOM 738 N N . LYS A 1 91 ? -20.663 0.692 7.433 1.00 94.94 91 LYS A N 1
ATOM 739 C CA . LYS A 1 91 ? -20.049 -0.641 7.409 1.00 94.94 91 LYS A CA 1
ATOM 740 C C . LYS A 1 91 ? -18.644 -0.581 6.810 1.00 94.94 91 LYS A C 1
ATOM 742 O O . LYS A 1 91 ? -18.287 -1.387 5.953 1.00 94.94 91 LYS A O 1
ATOM 747 N N . ILE A 1 92 ? -17.872 0.426 7.216 1.00 96.56 92 ILE A N 1
ATOM 748 C CA . ILE A 1 92 ? -16.588 0.755 6.588 1.00 96.56 92 ILE A CA 1
ATOM 749 C C . ILE A 1 92 ? -15.627 -0.420 6.736 1.00 96.56 92 ILE A C 1
ATOM 751 O O . ILE A 1 92 ? -15.038 -0.830 5.745 1.00 96.56 92 ILE A O 1
ATOM 755 N N . GLY A 1 93 ? -15.529 -1.023 7.925 1.00 96.31 93 GLY A N 1
ATOM 756 C CA . GLY A 1 93 ? -14.655 -2.189 8.116 1.00 96.31 93 GLY A CA 1
ATOM 757 C C . GLY A 1 93 ? -15.023 -3.409 7.266 1.00 96.31 93 GLY A C 1
ATOM 758 O O . GLY A 1 93 ? -14.127 -4.034 6.708 1.00 96.31 93 GLY A O 1
ATOM 759 N N . GLU A 1 94 ? -16.317 -3.722 7.123 1.00 96.81 94 GLU A N 1
ATOM 760 C CA . GLU A 1 94 ? -16.817 -4.813 6.261 1.00 96.81 94 GLU A CA 1
ATOM 761 C C . GLU A 1 94 ? -16.422 -4.549 4.803 1.00 96.81 94 GLU A C 1
ATOM 763 O O . GLU A 1 94 ? -15.667 -5.313 4.210 1.00 96.81 94 GLU A O 1
ATOM 768 N N . LYS A 1 95 ? -16.818 -3.392 4.262 1.00 97.12 95 LYS A N 1
ATOM 769 C CA . LYS A 1 95 ? -16.572 -3.040 2.857 1.00 97.12 95 LYS A CA 1
ATOM 770 C C . LYS A 1 95 ? -15.094 -2.884 2.518 1.00 97.12 95 LYS A C 1
ATOM 772 O O . LYS A 1 95 ? -14.683 -3.216 1.411 1.00 97.12 95 LYS A O 1
ATOM 777 N N . LEU A 1 96 ? -14.303 -2.362 3.451 1.00 97.00 96 LEU A N 1
ATOM 778 C CA . LEU A 1 96 ? -12.859 -2.240 3.296 1.00 97.00 96 LEU A CA 1
ATOM 779 C C . LEU A 1 96 ? -12.207 -3.623 3.229 1.00 97.00 96 LEU A C 1
ATOM 781 O O . LEU A 1 96 ? -11.401 -3.874 2.338 1.00 97.00 96 LEU A O 1
ATOM 785 N N . THR A 1 97 ? -12.597 -4.533 4.123 1.00 97.19 97 THR A N 1
ATOM 786 C CA . THR A 1 97 ? -12.107 -5.917 4.115 1.00 97.19 97 THR A CA 1
ATOM 787 C C . THR A 1 97 ? -12.503 -6.628 2.824 1.00 97.19 97 THR A C 1
ATOM 789 O O . THR A 1 97 ? -11.652 -7.228 2.170 1.00 97.19 97 THR A O 1
ATOM 792 N N . ASP A 1 98 ? -13.758 -6.487 2.394 1.00 97.56 98 ASP A N 1
ATOM 793 C CA . ASP A 1 98 ? -14.251 -7.070 1.144 1.00 97.56 98 ASP A CA 1
ATOM 794 C C . ASP A 1 98 ? -13.499 -6.538 -0.081 1.00 97.56 98 ASP A C 1
ATOM 796 O O . ASP A 1 98 ? -13.124 -7.311 -0.964 1.00 97.56 98 ASP A O 1
ATOM 800 N N . ALA A 1 99 ? -13.230 -5.229 -0.131 1.00 97.44 99 ALA A N 1
ATOM 801 C CA . ALA A 1 99 ? -12.471 -4.607 -1.211 1.00 97.44 99 ALA A CA 1
ATOM 802 C C . ALA A 1 99 ? -11.035 -5.148 -1.286 1.00 97.44 99 ALA A C 1
ATOM 804 O O . ALA A 1 99 ? -10.572 -5.531 -2.361 1.00 97.44 99 ALA A O 1
ATOM 805 N N . ILE A 1 100 ? -10.342 -5.234 -0.149 1.00 96.69 100 ILE A N 1
ATOM 806 C CA . ILE A 1 100 ? -8.967 -5.748 -0.080 1.00 96.69 100 ILE A CA 1
ATOM 807 C C . ILE A 1 100 ? -8.924 -7.237 -0.452 1.00 96.69 100 ILE A C 1
ATOM 809 O O . ILE A 1 100 ? -8.056 -7.662 -1.217 1.00 96.69 100 ILE A O 1
ATOM 813 N N . CYS A 1 101 ? -9.889 -8.029 0.019 1.00 96.88 101 CYS A N 1
ATOM 814 C CA . CYS A 1 101 ? -10.032 -9.431 -0.367 1.00 96.88 101 CYS A CA 1
ATOM 815 C C . CYS A 1 101 ? -10.327 -9.596 -1.864 1.00 96.88 101 CYS A C 1
ATOM 817 O O . CYS A 1 101 ? -9.786 -10.505 -2.493 1.00 96.88 101 CYS A O 1
ATOM 819 N N . ALA A 1 102 ? -11.135 -8.714 -2.460 1.00 97.06 102 ALA A N 1
ATOM 820 C CA . ALA A 1 102 ? -11.393 -8.722 -3.897 1.00 97.06 102 ALA A CA 1
ATOM 821 C C . ALA A 1 102 ? -10.122 -8.421 -4.706 1.00 97.06 102 ALA A C 1
ATOM 823 O O . ALA A 1 102 ? -9.861 -9.105 -5.692 1.00 97.06 102 ALA A O 1
ATOM 824 N N . ILE A 1 103 ? -9.294 -7.466 -4.263 1.00 97.12 103 ILE A N 1
ATOM 825 C CA . ILE A 1 103 ? -7.984 -7.199 -4.880 1.00 97.12 103 ILE A CA 1
ATOM 826 C C . ILE A 1 103 ? -7.095 -8.441 -4.799 1.00 97.12 103 ILE A C 1
ATOM 828 O O . ILE A 1 103 ? -6.537 -8.860 -5.810 1.00 97.12 103 ILE A O 1
ATOM 832 N N . ALA A 1 104 ? -6.973 -9.058 -3.623 1.00 96.25 104 ALA A N 1
ATOM 833 C CA . ALA A 1 104 ? -6.143 -10.249 -3.447 1.00 96.25 104 ALA A CA 1
ATOM 834 C C . ALA A 1 104 ? -6.606 -11.420 -4.335 1.00 96.25 104 ALA A C 1
ATOM 836 O O . ALA A 1 104 ? -5.781 -12.104 -4.936 1.00 96.25 104 ALA A O 1
ATOM 837 N N . LYS A 1 105 ? -7.923 -11.604 -4.485 1.00 96.00 105 LYS A N 1
ATOM 838 C CA . LYS A 1 105 ? -8.510 -12.661 -5.318 1.00 96.00 105 LYS A CA 1
ATOM 839 C C . LYS A 1 105 ? -8.153 -12.525 -6.801 1.00 96.00 105 LYS A C 1
ATOM 841 O O . LYS A 1 105 ? -7.860 -13.531 -7.439 1.00 96.00 105 LYS A O 1
ATOM 846 N N . GLU A 1 106 ? -8.168 -11.307 -7.338 1.00 95.75 106 GLU A N 1
ATOM 847 C CA . GLU A 1 106 ? -7.810 -11.056 -8.743 1.00 95.75 106 GLU A CA 1
ATOM 848 C C . GLU A 1 106 ? -6.297 -11.089 -8.998 1.00 95.75 106 GLU A C 1
ATOM 850 O O . GLU A 1 106 ? -5.856 -11.186 -10.143 1.00 95.75 106 GLU A O 1
ATOM 855 N N . ASN A 1 107 ? -5.485 -11.020 -7.939 1.00 95.88 107 ASN A N 1
ATOM 856 C CA . ASN A 1 107 ? -4.034 -10.925 -8.028 1.00 95.88 107 ASN A CA 1
ATOM 857 C C . ASN A 1 107 ? -3.376 -11.981 -7.126 1.00 95.88 107 ASN A C 1
ATOM 859 O O . ASN A 1 107 ? -3.005 -11.661 -5.995 1.00 95.88 107 ASN A O 1
ATOM 863 N N . PRO A 1 108 ? -3.139 -13.217 -7.612 1.00 92.62 108 PRO A N 1
ATOM 864 C CA . PRO A 1 108 ? -2.632 -14.317 -6.784 1.00 92.62 108 PRO A CA 1
ATOM 865 C C . PRO A 1 108 ? -1.352 -14.000 -5.994 1.00 92.62 108 PRO A C 1
ATOM 867 O O . PRO A 1 108 ? -1.180 -14.487 -4.882 1.00 92.62 108 PRO A O 1
ATOM 870 N N . LYS A 1 109 ? -0.475 -13.138 -6.530 1.00 92.25 109 LYS A N 1
ATOM 871 C CA . LYS A 1 109 ? 0.761 -12.683 -5.861 1.00 92.25 109 LYS A CA 1
ATOM 872 C C . LYS A 1 109 ? 0.518 -11.819 -4.613 1.00 92.25 109 LYS A C 1
ATOM 874 O O . LYS A 1 109 ? 1.431 -11.652 -3.815 1.00 92.25 109 LYS A O 1
ATOM 879 N N . LEU A 1 110 ? -0.674 -11.240 -4.465 1.00 93.00 110 LEU A N 1
ATOM 880 C CA . LEU A 1 110 ? -1.052 -10.380 -3.338 1.00 93.00 110 LEU A CA 1
ATOM 881 C C . LEU A 1 110 ? -1.808 -11.137 -2.237 1.00 93.00 110 LEU A C 1
ATOM 883 O O . LEU A 1 110 ? -2.056 -10.575 -1.166 1.00 93.00 110 LEU A O 1
ATOM 887 N N . GLN A 1 111 ? -2.174 -12.398 -2.478 1.00 92.06 111 GLN A N 1
ATOM 888 C CA . GLN A 1 111 ? -2.862 -13.227 -1.496 1.00 92.06 111 GLN A CA 1
ATOM 889 C C . GLN A 1 111 ? -1.974 -13.442 -0.264 1.00 92.06 111 GLN A C 1
ATOM 891 O O . GLN A 1 111 ? -0.844 -13.908 -0.370 1.00 92.06 111 GLN A O 1
ATOM 896 N N . GLY A 1 112 ? -2.488 -13.098 0.917 1.00 88.44 112 GLY A N 1
ATOM 897 C CA . GLY A 1 112 ? -1.737 -13.146 2.173 1.00 88.44 112 GLY A CA 1
ATOM 898 C C . GLY A 1 112 ? -0.742 -11.996 2.359 1.00 88.44 112 GLY A C 1
ATOM 899 O O . GLY A 1 112 ? -0.059 -11.965 3.376 1.00 88.44 112 GLY A O 1
ATOM 900 N N . VAL A 1 113 ? -0.669 -11.049 1.415 1.00 88.56 113 VAL A N 1
ATOM 901 C CA . VAL A 1 113 ? 0.173 -9.844 1.512 1.00 88.56 113 VAL A CA 1
ATOM 902 C C . VAL A 1 113 ? -0.672 -8.640 1.914 1.00 88.56 113 VAL A C 1
ATOM 904 O O . VAL A 1 113 ? -0.375 -7.972 2.900 1.00 88.56 113 VAL A O 1
ATOM 907 N N . VAL A 1 114 ? -1.749 -8.368 1.171 1.00 88.50 114 VAL A N 1
ATOM 908 C CA . VAL A 1 114 ? -2.596 -7.182 1.404 1.00 88.50 114 VAL A CA 1
ATOM 909 C C . VAL A 1 114 ? -3.776 -7.463 2.331 1.00 88.50 114 VAL A C 1
ATOM 911 O O . VAL A 1 114 ? -4.210 -6.577 3.056 1.00 88.50 114 VAL A O 1
ATOM 914 N N . ASN A 1 115 ? -4.279 -8.698 2.355 1.00 89.44 115 ASN A N 1
ATOM 915 C CA . ASN A 1 115 ? -5.452 -9.116 3.129 1.00 89.44 115 ASN A CA 1
ATOM 916 C C . ASN A 1 115 ? -5.085 -9.817 4.450 1.00 89.44 115 ASN A C 1
ATOM 918 O O . ASN A 1 115 ? -5.761 -10.752 4.872 1.00 89.44 115 ASN A O 1
ATOM 922 N N . ILE A 1 116 ? -4.005 -9.372 5.097 1.00 89.12 116 ILE A N 1
ATOM 923 C CA . ILE A 1 116 ? -3.539 -9.905 6.389 1.00 89.12 116 ILE A CA 1
ATOM 924 C C . ILE A 1 116 ? -4.421 -9.499 7.577 1.00 89.12 116 ILE A C 1
ATOM 926 O O . ILE A 1 116 ? -4.386 -10.149 8.619 1.00 89.12 116 ILE A O 1
ATOM 930 N N . VAL A 1 117 ? -5.191 -8.419 7.434 1.00 91.75 117 VAL A N 1
ATOM 931 C CA . VAL A 1 117 ? -6.013 -7.842 8.499 1.00 91.75 117 VAL A CA 1
ATOM 932 C C . VAL A 1 117 ? -7.469 -7.774 8.064 1.00 91.75 117 VAL A C 1
ATOM 934 O O . VAL A 1 117 ? -7.788 -7.294 6.978 1.00 91.75 117 VAL A O 1
ATOM 937 N N . ASP A 1 118 ? -8.344 -8.221 8.961 1.00 94.50 118 ASP A N 1
ATOM 938 C CA . ASP A 1 118 ? -9.785 -8.010 8.885 1.00 94.50 118 ASP A CA 1
ATOM 939 C C . ASP A 1 118 ? -10.142 -6.698 9.603 1.00 94.50 118 ASP A C 1
ATOM 941 O O . ASP A 1 118 ? -10.097 -6.599 10.832 1.00 94.50 118 ASP A O 1
ATOM 945 N N . PHE A 1 119 ? -10.512 -5.673 8.835 1.00 95.50 119 PHE A N 1
ATOM 946 C CA . PHE A 1 119 ? -10.938 -4.379 9.376 1.00 95.50 119 PHE A CA 1
ATOM 947 C C . PHE A 1 119 ? -12.342 -4.443 9.997 1.00 95.50 119 PHE A C 1
ATOM 949 O O . PHE A 1 119 ? -12.744 -3.518 10.708 1.00 95.50 119 PHE A O 1
ATOM 956 N N . ASN A 1 120 ? -13.086 -5.527 9.763 1.00 96.06 120 ASN A N 1
ATOM 957 C CA . ASN A 1 120 ? -14.367 -5.814 10.393 1.00 96.06 120 ASN A CA 1
ATOM 958 C C . ASN A 1 120 ? -14.239 -6.584 11.721 1.00 96.06 120 ASN A C 1
ATOM 960 O O . ASN A 1 120 ? -15.250 -6.829 12.382 1.00 96.06 120 ASN A O 1
ATOM 964 N N . ALA A 1 121 ? -13.019 -6.935 12.138 1.00 94.31 121 ALA A N 1
ATOM 965 C CA . ALA A 1 121 ? -12.789 -7.736 13.331 1.00 94.31 121 ALA A CA 1
ATOM 966 C C . ALA A 1 121 ? -13.357 -7.089 14.608 1.00 94.31 121 ALA A C 1
ATOM 968 O O . ALA A 1 121 ? -13.291 -5.870 14.827 1.00 94.31 121 ALA A O 1
ATOM 969 N N . THR A 1 122 ? -13.893 -7.941 15.484 1.00 92.38 122 THR A N 1
ATOM 970 C CA . THR A 1 122 ? -14.491 -7.549 16.765 1.00 92.38 122 THR A CA 1
ATOM 971 C C . THR A 1 122 ? -13.828 -8.250 17.941 1.00 92.38 122 THR A C 1
ATOM 973 O O . THR A 1 122 ? -13.537 -9.442 17.867 1.00 92.38 122 THR A O 1
ATOM 976 N N . VAL A 1 123 ? -13.694 -7.546 19.061 1.00 90.44 123 VAL A N 1
ATOM 977 C CA . VAL A 1 123 ? -13.315 -8.100 20.364 1.00 90.44 123 VAL A CA 1
ATOM 978 C C . VAL A 1 123 ? -14.453 -7.816 21.337 1.00 90.44 123 VAL A C 1
ATOM 980 O O . VAL A 1 123 ? -14.914 -6.683 21.450 1.00 90.44 123 VAL A O 1
ATOM 983 N N . SER A 1 124 ? -14.950 -8.857 22.009 1.00 90.25 124 SER A N 1
ATOM 984 C CA . SER A 1 124 ? -16.074 -8.749 22.956 1.00 90.25 124 SER A CA 1
ATOM 985 C C . SER A 1 124 ? -17.328 -8.083 22.360 1.00 90.25 124 SER A C 1
ATOM 987 O O . SER A 1 124 ? -18.012 -7.311 23.027 1.00 90.25 124 SER A O 1
ATOM 989 N N . GLY A 1 125 ? -17.620 -8.359 21.083 1.00 87.06 125 GLY A N 1
ATOM 990 C CA . GLY A 1 125 ? -18.780 -7.808 20.369 1.00 87.06 125 GLY A CA 1
ATOM 991 C C . GLY A 1 125 ? -18.632 -6.351 19.914 1.00 87.06 125 GLY A C 1
ATOM 992 O O . GLY A 1 125 ? -19.559 -5.813 19.314 1.00 87.06 125 GLY A O 1
ATOM 993 N N . GLN A 1 126 ? -17.484 -5.714 20.160 1.00 88.12 126 GLN A N 1
ATOM 994 C CA . GLN A 1 126 ? -17.175 -4.363 19.692 1.00 88.12 126 GLN A CA 1
ATOM 995 C C . GLN A 1 126 ? -16.104 -4.402 18.609 1.00 88.12 126 GLN A C 1
ATOM 997 O O . GLN A 1 126 ? -15.178 -5.208 18.664 1.00 88.12 126 GLN A O 1
ATOM 1002 N N . ARG A 1 127 ? -16.221 -3.526 17.610 1.00 92.12 127 ARG A N 1
ATOM 1003 C CA . ARG A 1 127 ? -15.218 -3.395 16.548 1.00 92.12 127 ARG A CA 1
ATOM 1004 C C . ARG A 1 127 ? -13.882 -2.943 17.134 1.00 92.12 127 ARG A C 1
ATOM 1006 O O . ARG A 1 127 ? -13.864 -2.008 17.929 1.00 92.12 127 ARG A O 1
ATOM 1013 N N . ILE A 1 128 ? -12.785 -3.588 16.718 1.00 93.69 128 ILE A N 1
ATOM 1014 C CA . ILE A 1 128 ? -11.427 -3.210 17.152 1.00 93.69 128 ILE A CA 1
ATOM 1015 C C . ILE A 1 128 ? -11.153 -1.757 16.760 1.00 93.69 128 ILE A C 1
ATOM 1017 O O . ILE A 1 128 ? -10.759 -0.951 17.595 1.00 93.69 128 ILE A O 1
ATOM 1021 N N . ILE A 1 129 ? -11.416 -1.420 15.494 1.00 94.50 129 ILE A N 1
ATOM 1022 C CA . ILE A 1 129 ? -11.424 -0.044 14.999 1.00 94.50 129 ILE A CA 1
ATOM 1023 C C . ILE A 1 129 ? -12.837 0.269 14.516 1.00 94.50 129 ILE A C 1
ATOM 1025 O O . ILE A 1 129 ? -13.361 -0.393 13.612 1.00 94.50 129 ILE A O 1
ATOM 1029 N N . ASP A 1 130 ? -13.459 1.261 15.148 1.00 94.81 130 ASP A N 1
ATOM 1030 C CA . ASP A 1 130 ? -14.775 1.752 14.763 1.00 94.81 130 ASP A CA 1
ATOM 1031 C C . ASP A 1 130 ? -14.741 2.464 13.400 1.00 94.81 130 ASP A C 1
ATOM 1033 O O . ASP A 1 130 ? -13.701 2.934 12.931 1.00 94.81 130 ASP A O 1
ATOM 1037 N N . ASP A 1 131 ? -15.904 2.550 12.755 1.00 95.00 131 ASP A N 1
ATOM 1038 C CA . ASP A 1 131 ? -16.023 3.132 11.418 1.00 95.00 131 ASP A CA 1
ATOM 1039 C C . ASP A 1 131 ? -15.630 4.625 11.386 1.00 95.00 131 ASP A C 1
ATOM 1041 O O . ASP A 1 131 ? -15.126 5.095 10.369 1.00 95.00 131 ASP A O 1
ATOM 1045 N N . GLY A 1 132 ? -15.775 5.368 12.491 1.00 95.75 132 GLY A N 1
ATOM 1046 C CA . GLY A 1 132 ? -15.346 6.767 12.575 1.00 95.75 132 GLY A CA 1
ATOM 1047 C C . GLY A 1 132 ? -13.824 6.908 12.501 1.00 95.75 132 GLY A C 1
ATOM 1048 O O . GLY A 1 132 ? -13.305 7.699 11.710 1.00 95.75 132 GLY A O 1
ATOM 1049 N N . LYS A 1 133 ? -13.094 6.090 13.267 1.00 95.94 133 LYS A N 1
ATOM 1050 C CA . LYS A 1 133 ? -11.626 6.017 13.190 1.00 95.94 133 LYS A CA 1
ATOM 1051 C C . LYS A 1 133 ? -11.140 5.505 11.835 1.00 95.94 133 LYS A C 1
ATOM 1053 O O . LYS A 1 133 ? -10.180 6.062 11.307 1.00 95.94 133 LYS A O 1
ATOM 1058 N N . LEU A 1 134 ? -11.800 4.500 11.250 1.00 96.75 134 LEU A N 1
ATOM 1059 C CA . LEU A 1 134 ? -11.456 4.012 9.907 1.00 96.75 134 LEU A CA 1
ATOM 1060 C C . LEU A 1 134 ? -11.675 5.081 8.837 1.00 96.75 134 LEU A C 1
ATOM 1062 O O . LEU A 1 134 ? -10.807 5.271 7.992 1.00 96.75 134 LEU A O 1
ATOM 1066 N N . SER A 1 135 ? -12.793 5.808 8.892 1.00 97.06 135 SER A N 1
ATOM 1067 C CA . SER A 1 135 ? -13.069 6.917 7.976 1.00 97.06 135 SER A CA 1
ATOM 1068 C C . SER A 1 135 ? -11.9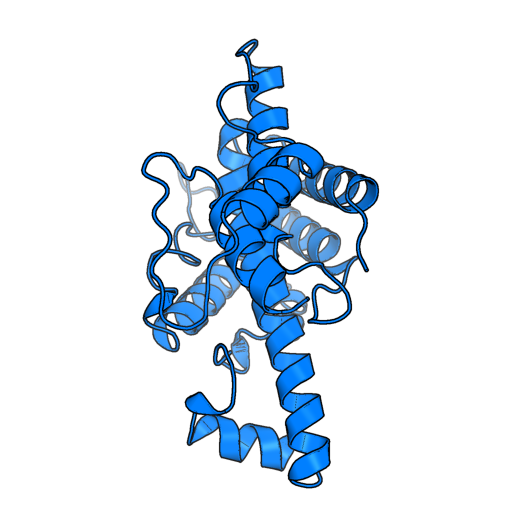81 7.990 8.065 1.00 97.06 135 SER A C 1
ATOM 1070 O O . SER A 1 135 ? -11.412 8.371 7.045 1.00 97.06 135 SER A O 1
ATOM 1072 N N . ASN A 1 136 ? -11.606 8.403 9.281 1.00 97.38 136 ASN A N 1
ATOM 1073 C CA . ASN A 1 136 ? -10.526 9.369 9.485 1.00 97.38 136 ASN A CA 1
ATOM 1074 C C . ASN A 1 136 ? -9.174 8.853 8.960 1.00 97.38 136 ASN A C 1
ATOM 1076 O O . ASN A 1 136 ? -8.441 9.586 8.299 1.00 97.38 136 ASN A O 1
ATOM 1080 N N . LEU A 1 137 ? -8.852 7.579 9.206 1.00 97.38 137 LEU A N 1
ATOM 1081 C CA . LEU A 1 137 ? -7.636 6.959 8.685 1.00 97.38 137 LEU A CA 1
ATOM 1082 C C . LEU A 1 137 ? -7.619 6.958 7.149 1.00 97.38 137 LEU A C 1
ATOM 1084 O O . LEU A 1 137 ? -6.614 7.340 6.558 1.00 97.38 137 LEU A O 1
ATOM 1088 N N . ILE A 1 138 ? -8.724 6.583 6.498 1.00 97.94 138 ILE A N 1
ATOM 1089 C CA . ILE A 1 138 ? -8.853 6.600 5.032 1.00 97.94 138 ILE A CA 1
ATOM 1090 C C . ILE A 1 138 ? -8.661 8.017 4.483 1.00 97.94 138 ILE A C 1
ATOM 1092 O O . ILE A 1 138 ? -7.970 8.190 3.478 1.00 97.94 138 ILE A O 1
ATOM 1096 N N . GLU A 1 139 ? -9.215 9.038 5.138 1.00 98.06 139 GLU A N 1
ATOM 1097 C CA . GLU A 1 139 ? -9.028 10.435 4.733 1.00 98.06 139 GLU A CA 1
ATOM 1098 C C . GLU A 1 139 ? -7.572 10.888 4.869 1.00 98.06 139 GLU A C 1
ATOM 1100 O O . GLU A 1 139 ? -7.034 11.497 3.942 1.00 98.06 139 GLU A O 1
ATOM 1105 N N . ILE A 1 140 ? -6.897 10.523 5.963 1.00 98.00 140 ILE A N 1
ATOM 1106 C CA . ILE A 1 140 ? -5.464 10.792 6.127 1.00 98.00 140 ILE A CA 1
ATOM 1107 C C . ILE A 1 140 ? -4.671 10.095 5.024 1.00 98.00 140 ILE A C 1
ATOM 1109 O O . ILE A 1 140 ? -3.865 10.740 4.364 1.00 98.00 140 ILE A O 1
ATOM 1113 N N . ILE A 1 141 ? -4.914 8.809 4.757 1.00 97.56 141 ILE A N 1
ATOM 1114 C CA . ILE A 1 141 ? -4.216 8.086 3.681 1.00 97.56 141 ILE A CA 1
ATOM 1115 C C . ILE A 1 141 ? -4.519 8.696 2.298 1.00 97.56 141 ILE A C 1
ATOM 1117 O O . ILE A 1 141 ? -3.682 8.673 1.400 1.00 97.56 141 ILE A O 1
ATOM 1121 N N . SER A 1 142 ? -5.683 9.322 2.133 1.00 97.44 142 SER A N 1
ATOM 1122 C CA . SER A 1 142 ? -6.077 9.997 0.894 1.00 97.44 142 SER A CA 1
ATOM 1123 C C . SER A 1 142 ? -5.407 11.359 0.674 1.00 97.44 142 SER A C 1
ATOM 1125 O O . SER A 1 142 ? -5.571 11.925 -0.406 1.00 97.44 142 SER A O 1
ATOM 1127 N N . SER A 1 143 ? -4.658 11.899 1.646 1.00 96.81 143 SER A N 1
ATOM 1128 C CA . SER A 1 143 ? -4.031 13.226 1.529 1.00 96.81 143 SER A CA 1
ATOM 1129 C C . SER A 1 143 ? -2.872 13.279 0.531 1.00 96.81 143 SER A C 1
ATOM 1131 O O . SER A 1 143 ? -2.481 14.366 0.106 1.00 96.81 143 SER A O 1
ATOM 1133 N N . HIS A 1 144 ? -2.327 12.123 0.147 1.00 95.88 144 HIS A N 1
ATOM 1134 C CA . HIS A 1 144 ? -1.252 12.014 -0.831 1.00 95.88 144 HIS A CA 1
ATOM 1135 C C . HIS A 1 144 ? -1.599 10.994 -1.911 1.00 95.88 144 HIS A C 1
ATOM 1137 O O . HIS A 1 144 ? -2.158 9.929 -1.644 1.00 95.88 144 HIS A O 1
ATOM 1143 N N . ARG A 1 145 ? -1.237 11.326 -3.151 1.00 95.88 145 ARG A N 1
ATOM 1144 C CA . ARG A 1 145 ? -1.227 10.370 -4.252 1.00 95.88 145 ARG A CA 1
ATOM 1145 C C . ARG A 1 145 ? 0.078 9.582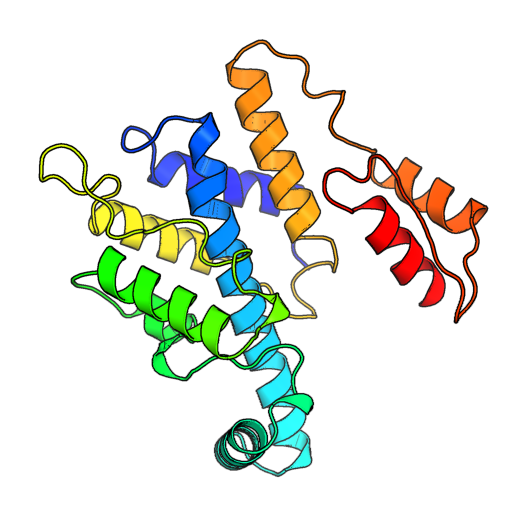 -4.219 1.00 95.88 145 ARG A C 1
ATOM 1147 O O . ARG A 1 145 ? 1.135 10.141 -3.943 1.00 95.88 145 ARG A O 1
ATOM 1154 N N . LEU A 1 146 ? -0.010 8.297 -4.515 1.00 96.50 146 LEU A N 1
ATOM 1155 C CA . LEU A 1 146 ? 1.085 7.349 -4.595 1.00 96.50 146 LEU A CA 1
ATOM 1156 C C . LEU A 1 146 ? 1.092 6.699 -5.984 1.00 96.50 146 LEU A C 1
ATOM 1158 O O . LEU A 1 146 ? 1.163 5.482 -6.078 1.00 96.50 146 LEU A O 1
ATOM 1162 N N . GLY A 1 147 ? 0.983 7.460 -7.075 1.00 96.12 147 GLY A N 1
ATOM 1163 C CA . GLY A 1 147 ? 1.149 6.940 -8.438 1.00 96.12 147 GLY A CA 1
ATOM 1164 C C . GLY A 1 147 ? 2.613 6.905 -8.878 1.00 96.12 147 GLY A C 1
ATOM 1165 O O . GLY A 1 147 ? 3.515 7.286 -8.123 1.00 96.12 147 GLY A O 1
ATOM 1166 N N . LEU A 1 148 ? 2.896 6.397 -10.077 1.00 94.06 148 LEU A N 1
ATOM 1167 C CA . LEU A 1 148 ? 4.256 6.093 -10.557 1.00 94.06 148 LEU A CA 1
ATOM 1168 C C . LEU A 1 148 ? 5.200 7.307 -10.514 1.00 94.06 148 LEU A C 1
ATOM 1170 O O . LEU A 1 148 ? 6.399 7.140 -10.323 1.00 94.06 148 LEU A O 1
ATOM 1174 N N . LYS A 1 149 ? 4.657 8.523 -10.645 1.00 94.12 149 LYS A N 1
ATOM 1175 C CA . LYS A 1 149 ? 5.410 9.791 -10.586 1.00 94.12 149 LYS A CA 1
ATOM 1176 C C . LYS A 1 149 ? 5.347 10.483 -9.217 1.00 94.12 149 LYS A C 1
ATOM 1178 O O . LYS A 1 149 ? 6.079 11.445 -8.968 1.00 94.12 149 LYS A O 1
ATOM 1183 N N . ASP A 1 150 ? 4.476 10.016 -8.326 1.00 95.00 150 ASP A N 1
ATOM 1184 C CA . ASP A 1 150 ? 4.228 10.657 -7.035 1.00 95.00 150 ASP A CA 1
ATOM 1185 C C . ASP A 1 150 ? 5.061 10.058 -5.910 1.00 95.00 150 ASP A C 1
ATOM 1187 O O . ASP A 1 150 ? 5.379 10.774 -4.968 1.00 95.00 150 ASP A O 1
ATOM 1191 N N . ALA A 1 151 ? 5.452 8.788 -6.001 1.00 92.56 151 ALA A N 1
ATOM 1192 C CA . ALA A 1 151 ? 6.210 8.095 -4.964 1.00 92.56 151 ALA A CA 1
ATOM 1193 C C . ALA A 1 151 ? 7.373 7.299 -5.562 1.00 92.56 151 ALA A C 1
ATOM 1195 O O . ALA A 1 151 ? 7.242 6.730 -6.647 1.00 92.56 151 ALA A O 1
ATOM 1196 N N . GLU A 1 152 ? 8.495 7.248 -4.837 1.00 89.44 152 GLU A N 1
ATOM 1197 C CA . GLU A 1 152 ? 9.644 6.433 -5.239 1.00 89.44 152 GLU A CA 1
ATOM 1198 C C . GLU A 1 152 ? 9.293 4.928 -5.196 1.00 89.44 152 GLU A C 1
ATOM 1200 O O . GLU A 1 152 ? 8.394 4.528 -4.446 1.00 89.44 152 GLU A O 1
ATOM 1205 N N . PRO A 1 153 ? 9.981 4.070 -5.971 1.00 86.12 153 PRO A N 1
ATOM 1206 C CA . PRO A 1 153 ? 9.689 2.633 -6.010 1.00 86.12 153 PRO A CA 1
ATOM 1207 C C . PRO A 1 153 ? 9.724 1.947 -4.631 1.00 86.12 153 PRO A C 1
ATOM 1209 O O . PRO A 1 153 ? 8.858 1.127 -4.336 1.00 86.12 153 PRO A O 1
ATOM 1212 N N . ASP A 1 154 ? 10.654 2.352 -3.760 1.00 87.06 154 ASP A N 1
ATOM 1213 C CA . ASP A 1 154 ? 10.876 1.807 -2.406 1.00 87.06 154 ASP A CA 1
ATOM 1214 C C . ASP A 1 154 ? 9.975 2.444 -1.316 1.00 87.06 154 ASP A C 1
ATOM 1216 O O . ASP A 1 154 ? 10.239 2.338 -0.118 1.00 87.06 154 ASP A O 1
ATOM 1220 N N . ILE A 1 155 ? 8.896 3.150 -1.687 1.00 90.31 155 ILE A N 1
ATOM 1221 C CA . ILE A 1 155 ? 8.076 3.898 -0.713 1.00 90.31 155 ILE A CA 1
ATOM 1222 C C . ILE A 1 155 ? 7.453 3.006 0.373 1.00 90.31 155 ILE A C 1
ATOM 1224 O O . ILE A 1 155 ? 7.347 3.411 1.531 1.00 90.31 155 ILE A O 1
ATOM 1228 N N . LEU A 1 156 ? 7.055 1.782 0.015 1.00 89.56 156 LEU A N 1
ATOM 1229 C CA . LEU A 1 156 ? 6.446 0.828 0.945 1.00 89.56 156 LEU A CA 1
ATOM 1230 C C . LEU A 1 156 ? 7.476 0.249 1.920 1.00 89.56 156 LEU A C 1
ATOM 1232 O O . LEU A 1 156 ? 7.162 0.103 3.101 1.00 89.56 156 LEU A O 1
ATOM 1236 N N . GLY A 1 157 ? 8.702 -0.011 1.450 1.00 87.81 157 GLY A N 1
ATOM 1237 C CA . GLY A 1 157 ? 9.822 -0.422 2.296 1.00 87.81 157 GLY A CA 1
ATOM 1238 C C . GLY A 1 157 ? 10.141 0.650 3.334 1.00 87.81 157 GLY A C 1
ATOM 1239 O O . GLY A 1 157 ? 10.146 0.372 4.533 1.00 87.81 157 GLY A O 1
ATOM 1240 N N . ARG A 1 158 ? 10.245 1.915 2.904 1.00 88.31 158 ARG A N 1
ATOM 1241 C CA . ARG A 1 158 ? 10.433 3.048 3.828 1.00 88.31 158 ARG A CA 1
ATOM 1242 C C . ARG A 1 158 ? 9.292 3.215 4.824 1.00 88.31 158 ARG A C 1
ATOM 1244 O O . ARG A 1 158 ? 9.535 3.519 5.991 1.00 88.31 158 ARG A O 1
ATOM 1251 N N . ALA A 1 159 ? 8.047 3.041 4.381 1.00 91.38 159 ALA A N 1
ATOM 1252 C CA . ALA A 1 159 ? 6.891 3.120 5.267 1.00 91.38 159 ALA A CA 1
ATOM 1253 C C . ALA A 1 159 ? 6.935 2.024 6.343 1.00 91.38 159 ALA A C 1
ATOM 1255 O O . ALA A 1 159 ? 6.682 2.298 7.518 1.00 91.38 159 ALA A O 1
ATOM 1256 N N . TYR A 1 160 ? 7.294 0.800 5.947 1.00 87.44 160 TYR A N 1
ATOM 1257 C CA . TYR A 1 160 ? 7.473 -0.336 6.846 1.00 87.44 160 TYR A CA 1
ATOM 1258 C C . TYR A 1 160 ? 8.567 -0.065 7.886 1.00 87.44 160 TYR A C 1
ATOM 1260 O O . TYR A 1 160 ? 8.317 -0.174 9.088 1.00 87.44 160 TYR A O 1
ATOM 1268 N N . GLU A 1 161 ? 9.746 0.365 7.437 1.00 85.75 161 GLU A N 1
ATOM 1269 C CA . GLU A 1 161 ? 10.890 0.695 8.294 1.00 85.75 161 GLU A CA 1
ATOM 1270 C C . GLU A 1 161 ? 10.573 1.820 9.280 1.00 85.75 161 GLU A C 1
ATOM 1272 O O . GLU A 1 161 ? 10.872 1.706 10.470 1.00 85.75 161 GLU A O 1
ATOM 1277 N N . TYR A 1 162 ? 9.926 2.893 8.812 1.00 88.12 162 TYR A N 1
ATOM 1278 C CA . TYR A 1 162 ? 9.531 4.002 9.673 1.00 88.12 162 TYR A CA 1
ATOM 1279 C C . TYR A 1 162 ? 8.602 3.537 10.793 1.00 88.12 162 TYR A C 1
ATOM 1281 O O . TYR A 1 162 ? 8.836 3.855 11.961 1.00 88.12 162 TYR A O 1
ATOM 1289 N N . LEU A 1 163 ? 7.553 2.783 10.448 1.00 87.88 163 LEU A N 1
ATOM 1290 C CA . LEU A 1 163 ? 6.584 2.300 11.425 1.00 87.88 163 LEU A CA 1
ATOM 1291 C C . LEU A 1 163 ? 7.251 1.346 12.423 1.00 87.88 163 LEU A C 1
ATOM 1293 O O . LEU A 1 163 ? 7.053 1.508 13.625 1.00 87.88 163 LEU A O 1
ATOM 1297 N N . LEU A 1 164 ? 8.106 0.424 11.969 1.00 81.62 164 LEU A N 1
ATOM 1298 C CA . LEU A 1 164 ? 8.881 -0.431 12.873 1.00 81.62 164 LEU A CA 1
ATOM 1299 C C . LEU A 1 164 ? 9.760 0.382 13.827 1.00 81.62 164 LEU A C 1
ATOM 1301 O O . LEU A 1 164 ? 9.663 0.199 15.041 1.00 81.62 164 LEU A O 1
ATOM 1305 N N . ARG A 1 165 ? 10.569 1.312 13.303 1.00 81.44 165 ARG A N 1
ATOM 1306 C CA . ARG A 1 165 ? 11.456 2.158 14.113 1.00 81.44 165 ARG A CA 1
ATOM 1307 C C . ARG A 1 165 ? 10.664 2.943 15.150 1.00 81.44 165 ARG A C 1
ATOM 1309 O O . ARG A 1 165 ? 10.994 2.917 16.333 1.00 81.44 165 ARG A O 1
ATOM 1316 N N . LYS A 1 166 ? 9.584 3.598 14.719 1.00 82.88 166 LYS A N 1
ATOM 1317 C CA . LYS A 1 166 ? 8.776 4.462 15.582 1.00 82.88 166 LYS A CA 1
ATOM 1318 C C . LYS A 1 166 ? 8.138 3.699 16.744 1.00 82.88 166 LYS A C 1
ATOM 1320 O O . LYS A 1 166 ? 7.980 4.268 17.824 1.00 82.88 166 LYS A O 1
ATOM 1325 N N . PHE A 1 167 ? 7.783 2.428 16.544 1.00 74.50 167 PHE A N 1
ATOM 1326 C CA . PHE A 1 167 ? 7.188 1.600 17.597 1.00 74.50 167 PHE A CA 1
ATOM 1327 C C . PHE A 1 167 ? 8.213 0.820 18.427 1.00 74.50 167 PHE A C 1
ATOM 1329 O O . PHE A 1 167 ? 7.931 0.560 19.595 1.00 74.50 167 PHE A O 1
ATOM 1336 N N . ALA A 1 168 ? 9.401 0.525 17.892 1.00 71.62 168 ALA A N 1
ATOM 1337 C CA . ALA A 1 168 ? 10.521 -0.025 18.659 1.00 71.62 168 ALA A CA 1
ATOM 1338 C C . ALA A 1 168 ? 11.092 1.002 19.657 1.00 71.62 168 ALA A C 1
ATOM 1340 O O . ALA A 1 168 ? 11.274 0.686 20.835 1.00 71.62 168 ALA A O 1
ATOM 1341 N N . GLU A 1 169 ? 11.267 2.260 19.227 1.00 68.44 169 GLU A N 1
ATOM 1342 C CA . GLU A 1 169 ? 11.695 3.375 20.090 1.00 68.44 169 GLU A CA 1
ATOM 1343 C C . GLU A 1 169 ? 10.747 3.572 21.283 1.00 68.44 169 GLU A C 1
ATOM 1345 O O . GLU A 1 169 ? 11.187 3.788 22.411 1.00 68.44 169 GLU A O 1
ATOM 1350 N N . GLY A 1 170 ? 9.437 3.437 21.052 1.00 62.97 170 GLY A N 1
ATOM 1351 C CA . GLY A 1 170 ? 8.416 3.547 22.097 1.00 62.97 170 GLY A CA 1
ATOM 1352 C C . GLY A 1 170 ? 8.468 2.443 23.161 1.00 62.97 170 GLY A C 1
ATOM 1353 O O . GLY A 1 170 ? 7.861 2.605 24.218 1.00 62.97 170 GLY A O 1
ATOM 1354 N N . GLN A 1 171 ? 9.184 1.342 22.906 1.00 62.81 171 GLN A N 1
ATOM 1355 C CA . GLN A 1 171 ? 9.361 0.217 23.834 1.00 62.81 171 GLN A CA 1
ATOM 1356 C C . GLN A 1 171 ? 10.765 0.142 24.448 1.00 62.81 171 GLN A C 1
ATOM 1358 O O . GLN A 1 171 ? 11.057 -0.799 25.184 1.00 62.81 171 GLN A O 1
ATOM 1363 N N . GLY A 1 172 ? 11.645 1.106 24.155 1.00 58.38 172 GLY A N 1
ATOM 1364 C CA . GLY A 1 172 ? 13.024 1.093 24.648 1.00 58.38 172 GLY A CA 1
ATOM 1365 C C . GLY A 1 172 ? 13.912 0.025 23.998 1.00 58.38 172 GLY A C 1
ATOM 1366 O O . GLY A 1 172 ? 14.951 -0.318 24.558 1.00 58.38 172 GLY A O 1
ATOM 1367 N N . GLN A 1 173 ? 13.521 -0.503 22.833 1.00 59.94 173 GLN A N 1
ATOM 1368 C CA . GLN A 1 173 ? 14.342 -1.421 22.042 1.00 59.94 173 GLN A CA 1
ATOM 1369 C C . GLN A 1 173 ? 15.136 -0.654 20.975 1.00 59.94 173 GLN A C 1
ATOM 1371 O O . GLN A 1 173 ? 14.651 0.313 20.386 1.00 59.94 173 GLN A O 1
ATOM 1376 N N . SER A 1 174 ? 16.372 -1.092 20.722 1.00 56.06 174 SER A N 1
ATOM 1377 C CA . SER A 1 174 ? 17.223 -0.558 19.654 1.00 56.06 174 SER A CA 1
ATOM 1378 C C . SER A 1 174 ? 16.641 -0.929 18.286 1.00 56.06 174 SER A C 1
ATOM 1380 O O . SER A 1 174 ? 16.625 -2.095 17.909 1.00 56.06 174 SER A O 1
ATOM 1382 N N . ALA A 1 175 ? 16.200 0.068 17.516 1.00 55.59 175 ALA A N 1
ATOM 1383 C CA . ALA A 1 175 ? 15.706 -0.114 16.149 1.00 55.59 175 ALA A CA 1
ATOM 1384 C C . ALA A 1 175 ? 16.826 -0.309 15.099 1.00 55.59 175 ALA A C 1
ATOM 1386 O O . ALA A 1 175 ? 16.533 -0.455 13.913 1.00 55.59 175 ALA A O 1
ATOM 1387 N N . GLY A 1 176 ? 18.101 -0.273 15.512 1.00 54.75 176 GLY A N 1
ATOM 1388 C CA . GLY A 1 176 ? 19.258 -0.265 14.608 1.00 54.75 176 GLY A CA 1
ATOM 1389 C C . GLY A 1 176 ? 19.465 -1.554 13.807 1.00 54.75 176 GLY A C 1
ATOM 1390 O O . GLY A 1 176 ? 20.155 -1.527 12.797 1.00 54.75 176 GLY A O 1
ATOM 1391 N N . GLU A 1 177 ? 18.848 -2.663 14.219 1.00 58.44 177 GLU A N 1
ATOM 1392 C CA . GLU A 1 177 ? 19.006 -3.977 13.578 1.00 58.44 177 GLU A CA 1
ATOM 1393 C C . GLU A 1 177 ? 18.149 -4.152 12.310 1.00 58.44 177 GLU A C 1
ATOM 1395 O O . GLU A 1 177 ? 18.332 -5.123 11.582 1.00 58.44 177 GLU A O 1
ATOM 1400 N N . PHE A 1 178 ? 17.231 -3.221 12.016 1.00 64.75 178 PHE A N 1
ATOM 1401 C CA . PHE A 1 178 ? 16.223 -3.386 10.955 1.00 64.75 178 PHE A CA 1
ATOM 1402 C C . PHE A 1 178 ? 16.394 -2.458 9.746 1.00 64.75 178 PHE A C 1
ATOM 1404 O O . PHE A 1 178 ? 15.546 -2.476 8.856 1.00 64.75 178 PHE A O 1
ATOM 1411 N N . TYR A 1 179 ? 17.431 -1.614 9.715 1.00 71.00 179 TYR A N 1
ATOM 1412 C CA . TYR A 1 179 ? 17.537 -0.540 8.725 1.00 71.00 179 TYR A CA 1
ATOM 1413 C C . TYR A 1 179 ? 18.925 -0.437 8.097 1.00 71.00 179 TYR A C 1
ATOM 1415 O O . TYR A 1 179 ? 19.927 -0.25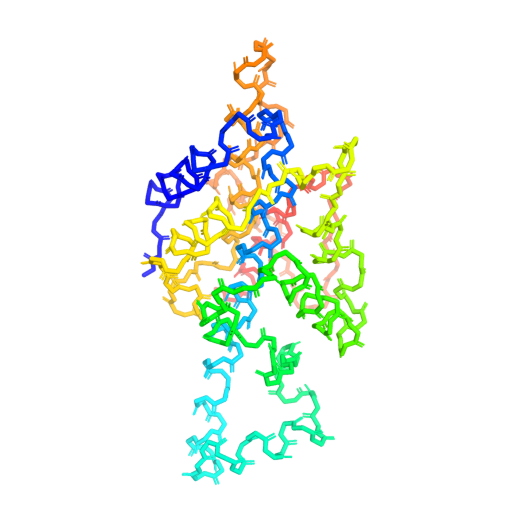2 8.789 1.00 71.00 179 TYR A O 1
ATOM 1423 N N . THR A 1 180 ? 18.963 -0.447 6.765 1.00 81.00 180 THR A N 1
ATOM 1424 C CA . THR A 1 180 ? 20.145 -0.068 5.988 1.00 81.00 180 THR A CA 1
ATOM 1425 C C . THR A 1 180 ? 19.985 1.374 5.496 1.00 81.00 180 THR A C 1
ATOM 1427 O O . THR A 1 180 ? 19.055 1.646 4.733 1.00 81.00 180 THR A O 1
ATOM 1430 N N . PRO A 1 181 ? 20.878 2.314 5.877 1.00 83.69 181 PRO A N 1
ATOM 1431 C CA . PRO A 1 181 ? 20.839 3.684 5.370 1.00 83.69 181 PRO A CA 1
ATOM 1432 C C . PRO A 1 181 ? 20.762 3.752 3.844 1.00 83.69 181 PRO A C 1
ATOM 1434 O O . PRO A 1 181 ? 21.418 2.975 3.149 1.00 83.69 181 PRO A O 1
ATOM 1437 N N . LYS A 1 182 ? 19.973 4.700 3.319 1.00 83.50 182 LYS A N 1
ATOM 1438 C CA . LYS A 1 182 ? 19.711 4.844 1.877 1.00 83.50 182 LYS A CA 1
ATOM 1439 C C . LYS A 1 182 ? 21.007 4.891 1.069 1.00 83.50 182 LYS A C 1
ATOM 1441 O O . LYS A 1 182 ? 21.126 4.181 0.077 1.00 83.50 182 LYS A O 1
ATOM 1446 N N . GLU A 1 183 ? 21.949 5.717 1.505 1.00 90.00 183 GLU A N 1
ATOM 1447 C CA . GLU A 1 183 ? 23.232 5.957 0.847 1.00 90.00 183 GLU A CA 1
ATOM 1448 C C . GLU A 1 183 ? 24.091 4.689 0.844 1.00 90.00 183 GLU A C 1
ATOM 1450 O O . GLU A 1 183 ? 24.681 4.347 -0.175 1.00 90.00 183 GLU A O 1
ATOM 1455 N N . VAL A 1 184 ? 24.095 3.947 1.957 1.00 92.06 184 VAL A N 1
ATOM 1456 C CA . VAL A 1 184 ? 24.795 2.659 2.067 1.00 92.06 184 VAL A CA 1
ATOM 1457 C C . VAL A 1 184 ? 24.191 1.644 1.102 1.00 92.06 184 VAL A C 1
ATOM 1459 O O . VAL A 1 184 ? 24.928 0.982 0.380 1.00 92.06 184 VAL A O 1
ATOM 1462 N N . GLY A 1 185 ? 22.861 1.563 1.030 1.00 91.62 185 GLY A N 1
ATOM 1463 C CA . GLY A 1 185 ? 22.188 0.642 0.118 1.00 91.62 185 GLY A CA 1
ATOM 1464 C C . GLY A 1 185 ? 22.477 0.926 -1.358 1.00 91.62 185 GLY A C 1
ATOM 1465 O O . GLY A 1 185 ? 22.641 -0.015 -2.127 1.00 91.62 185 GLY A O 1
ATOM 1466 N N . TRP A 1 186 ? 22.584 2.199 -1.752 1.00 93.31 186 TRP A N 1
ATOM 1467 C CA . TRP A 1 186 ? 22.976 2.568 -3.118 1.00 93.31 186 TRP A CA 1
ATOM 1468 C C . TRP A 1 186 ? 24.429 2.216 -3.412 1.00 93.31 186 TRP A C 1
ATOM 1470 O O . TRP A 1 186 ? 24.705 1.604 -4.436 1.00 93.31 186 TRP A O 1
ATOM 1480 N N . ILE A 1 187 ? 25.349 2.521 -2.491 1.00 95.88 187 ILE A N 1
ATOM 1481 C CA . ILE A 1 187 ? 26.756 2.124 -2.630 1.00 95.88 187 ILE A CA 1
ATOM 1482 C C . ILE A 1 187 ? 26.870 0.603 -2.789 1.00 95.88 187 ILE A C 1
ATOM 1484 O O . ILE A 1 187 ? 27.592 0.137 -3.661 1.00 95.88 187 ILE A O 1
ATOM 1488 N N . MET A 1 188 ? 26.138 -0.174 -1.986 1.00 94.88 188 MET A N 1
ATOM 1489 C CA . MET A 1 188 ? 26.123 -1.634 -2.097 1.00 94.88 188 MET A CA 1
ATOM 1490 C C . MET A 1 188 ? 25.582 -2.107 -3.450 1.00 94.88 188 MET A C 1
ATOM 1492 O O . MET A 1 188 ? 26.179 -2.997 -4.047 1.00 94.88 188 MET A O 1
ATOM 1496 N N . ALA A 1 189 ? 24.494 -1.509 -3.946 1.00 94.62 189 ALA A N 1
ATOM 1497 C CA . ALA A 1 189 ? 23.928 -1.850 -5.250 1.00 94.62 189 ALA A CA 1
ATOM 1498 C C . ALA A 1 189 ? 24.901 -1.542 -6.402 1.00 94.62 189 ALA A C 1
ATOM 1500 O O . ALA A 1 189 ? 25.095 -2.394 -7.262 1.00 94.62 189 ALA A O 1
ATOM 1501 N N . TYR A 1 190 ? 25.572 -0.385 -6.374 1.00 95.31 190 TYR A N 1
ATOM 1502 C CA . TYR A 1 190 ? 26.565 -0.011 -7.388 1.00 95.31 190 TYR A CA 1
ATOM 1503 C C . TYR A 1 190 ? 27.851 -0.839 -7.321 1.00 95.31 190 TYR A C 1
ATOM 1505 O O . TYR A 1 190 ? 28.476 -1.072 -8.345 1.00 95.31 190 TYR A O 1
ATOM 1513 N N . ILE A 1 191 ? 28.272 -1.277 -6.130 1.00 95.75 191 ILE A N 1
ATOM 1514 C CA . ILE A 1 191 ? 29.416 -2.193 -5.993 1.00 95.75 191 ILE A CA 1
ATOM 1515 C C . ILE A 1 191 ? 29.057 -3.586 -6.516 1.00 95.75 191 ILE A C 1
ATOM 1517 O O . ILE A 1 191 ? 29.918 -4.260 -7.075 1.00 95.75 191 ILE A O 1
ATOM 1521 N N . LEU A 1 192 ? 27.818 -4.032 -6.283 1.00 95.12 192 LEU A N 1
ATOM 1522 C CA . LEU A 1 192 ? 27.344 -5.329 -6.753 1.00 95.12 192 LEU A CA 1
ATOM 1523 C C . LEU A 1 192 ? 27.224 -5.374 -8.283 1.00 95.12 192 LEU A C 1
ATOM 1525 O O . LEU A 1 192 ? 27.497 -6.427 -8.846 1.00 95.12 192 LEU A O 1
ATOM 1529 N N . ASP A 1 193 ? 26.826 -4.257 -8.903 1.00 94.25 193 ASP A N 1
ATOM 1530 C CA . ASP A 1 193 ? 26.704 -4.066 -10.359 1.00 94.25 193 ASP A CA 1
ATOM 1531 C C . ASP A 1 193 ? 25.979 -5.233 -11.068 1.00 94.25 193 ASP A C 1
ATOM 1533 O O . ASP A 1 193 ? 26.562 -5.924 -11.908 1.00 94.25 193 ASP A O 1
ATOM 1537 N N . PRO A 1 194 ? 24.727 -5.550 -10.669 1.00 93.25 194 PRO A N 1
ATOM 1538 C CA . PRO A 1 194 ? 24.022 -6.711 -11.198 1.00 93.25 194 PRO A CA 1
ATOM 1539 C C . PRO A 1 194 ? 23.646 -6.510 -12.672 1.00 93.25 194 PRO A C 1
ATOM 1541 O O . PRO A 1 194 ? 23.033 -5.509 -13.034 1.00 93.25 194 PRO A O 1
ATOM 1544 N N . GLU A 1 195 ? 23.927 -7.503 -13.515 1.00 93.62 195 GLU A N 1
ATOM 1545 C CA . GLU A 1 195 ? 23.558 -7.477 -14.937 1.00 93.62 195 GLU A CA 1
ATOM 1546 C C . GLU A 1 195 ? 22.181 -8.110 -15.203 1.00 93.62 195 GLU A C 1
ATOM 1548 O O . GLU A 1 195 ? 21.673 -8.939 -14.439 1.00 93.62 195 GLU A O 1
ATOM 1553 N N . GLN A 1 196 ? 21.574 -7.774 -16.347 1.00 92.56 196 GLN A N 1
ATOM 1554 C CA . GLN A 1 196 ? 20.292 -8.349 -16.754 1.00 92.56 196 GLN A CA 1
ATOM 1555 C C . GLN A 1 196 ? 20.363 -9.884 -16.829 1.00 92.56 196 GLN A C 1
ATOM 1557 O O . GLN A 1 196 ? 21.178 -10.461 -17.545 1.00 92.56 196 GLN A O 1
ATOM 1562 N N . GLY A 1 197 ? 19.439 -10.546 -16.131 1.00 93.06 197 GLY A N 1
ATOM 1563 C CA . GLY A 1 197 ? 19.363 -12.007 -16.068 1.00 93.06 197 GLY A CA 1
ATOM 1564 C C . GLY A 1 197 ? 20.150 -12.630 -14.914 1.00 93.06 197 GLY A C 1
ATOM 1565 O O . GLY A 1 197 ? 20.051 -13.840 -14.721 1.00 93.06 197 GLY A O 1
ATOM 1566 N N . GLN A 1 198 ? 20.885 -11.836 -14.131 1.00 94.31 198 GLN A N 1
ATOM 1567 C CA . GLN A 1 198 ? 21.494 -12.298 -12.887 1.00 94.31 198 GLN A CA 1
ATOM 1568 C C . GLN A 1 198 ? 20.475 -12.335 -11.739 1.00 94.31 198 GLN A C 1
ATOM 1570 O O . GLN A 1 198 ? 19.504 -11.576 -11.707 1.00 94.31 198 GLN A O 1
ATOM 1575 N N . GLU A 1 199 ? 20.713 -13.224 -10.775 1.00 94.94 199 GLU A N 1
ATOM 1576 C CA . GLU A 1 199 ? 19.926 -13.327 -9.546 1.00 94.94 199 GLU A CA 1
ATOM 1577 C C . GLU A 1 199 ? 20.671 -12.650 -8.391 1.00 94.94 199 GLU A C 1
ATOM 1579 O O . GLU A 1 199 ? 21.842 -12.937 -8.138 1.00 94.94 199 GLU A O 1
ATOM 1584 N N . VAL A 1 200 ? 19.980 -11.772 -7.662 1.00 95.12 200 VAL A N 1
ATOM 1585 C CA . VAL A 1 200 ? 20.500 -11.134 -6.447 1.00 95.12 200 VAL A CA 1
ATOM 1586 C C . VAL A 1 200 ? 19.841 -11.771 -5.231 1.00 95.12 200 VAL A C 1
ATOM 1588 O O . VAL A 1 200 ? 18.615 -11.864 -5.155 1.00 95.12 200 VAL A O 1
ATOM 1591 N N . TYR A 1 201 ? 20.655 -12.193 -4.267 1.00 94.81 201 TYR A N 1
ATOM 1592 C CA . TYR A 1 201 ? 20.193 -12.852 -3.051 1.00 94.81 201 TYR A CA 1
ATOM 1593 C C . TYR A 1 201 ? 20.620 -12.079 -1.805 1.00 94.81 201 TYR A C 1
ATOM 1595 O O . TYR A 1 201 ? 21.805 -11.829 -1.592 1.00 94.81 201 TYR A O 1
ATOM 1603 N N . ASP A 1 202 ? 19.643 -11.759 -0.960 1.00 93.25 202 ASP A N 1
ATOM 1604 C CA . ASP A 1 202 ? 19.852 -11.187 0.365 1.00 93.25 202 ASP A CA 1
ATOM 1605 C C . ASP A 1 202 ? 19.181 -12.102 1.412 1.00 93.25 202 ASP A C 1
ATOM 1607 O O . ASP A 1 202 ? 17.949 -12.118 1.514 1.00 93.25 202 ASP A O 1
ATOM 1611 N N . PRO A 1 203 ? 19.959 -12.889 2.184 1.00 92.25 203 PRO A N 1
ATOM 1612 C CA . PRO A 1 203 ? 19.426 -13.841 3.161 1.00 92.25 203 PRO A CA 1
ATOM 1613 C C . PRO A 1 203 ? 18.768 -13.175 4.380 1.00 92.25 203 PRO A C 1
ATOM 1615 O O . PRO A 1 203 ? 18.169 -13.873 5.198 1.00 92.25 203 PRO A O 1
ATOM 1618 N N . ALA A 1 204 ? 18.902 -11.856 4.538 1.00 88.25 204 ALA A N 1
ATOM 1619 C CA . ALA A 1 204 ? 18.405 -11.097 5.680 1.00 88.25 204 ALA A CA 1
ATOM 1620 C C . ALA A 1 204 ? 17.734 -9.787 5.228 1.00 88.25 204 ALA A C 1
ATOM 1622 O O . ALA A 1 204 ? 17.848 -8.759 5.892 1.00 88.25 204 ALA A O 1
ATOM 1623 N N . CYS A 1 205 ? 16.997 -9.838 4.112 1.00 86.88 205 CYS A N 1
ATOM 1624 C CA . CYS A 1 205 ? 16.574 -8.654 3.362 1.00 86.88 205 CYS A CA 1
ATOM 1625 C C . CYS A 1 205 ? 15.647 -7.678 4.097 1.00 86.88 205 CYS A C 1
ATOM 1627 O O . CYS A 1 205 ? 15.452 -6.560 3.621 1.00 86.88 205 CYS A O 1
ATOM 1629 N N . GLY A 1 206 ? 15.043 -8.074 5.222 1.00 85.62 206 GLY A N 1
ATOM 1630 C CA . GLY A 1 206 ? 14.151 -7.217 6.003 1.00 85.62 206 GLY A CA 1
ATOM 1631 C C . GLY A 1 206 ? 13.014 -6.644 5.149 1.00 85.62 206 GLY A C 1
ATOM 1632 O O . GLY A 1 206 ? 12.160 -7.387 4.673 1.00 85.62 206 GLY A O 1
ATOM 1633 N N . SER A 1 207 ? 13.017 -5.324 4.943 1.00 84.50 207 SER A N 1
ATOM 1634 C CA . SER A 1 207 ? 12.066 -4.599 4.082 1.00 84.50 207 SER A CA 1
ATOM 1635 C C . SER A 1 207 ? 12.222 -4.886 2.579 1.00 84.50 207 SER A C 1
ATOM 1637 O O . SER A 1 207 ? 11.358 -4.506 1.793 1.00 84.50 207 SER A O 1
ATOM 1639 N N . GLY A 1 208 ? 13.319 -5.528 2.164 1.00 88.94 208 GLY A N 1
ATOM 1640 C CA . GLY A 1 208 ? 13.681 -5.768 0.767 1.00 88.94 208 GLY A CA 1
ATOM 1641 C C . GLY A 1 208 ? 14.341 -4.568 0.082 1.00 88.94 208 GLY A C 1
ATOM 1642 O O . GLY A 1 208 ? 14.632 -4.634 -1.111 1.00 88.94 208 GLY A O 1
ATOM 1643 N N . GLY A 1 209 ? 14.611 -3.479 0.810 1.00 89.00 209 GLY A N 1
ATOM 1644 C CA . GLY A 1 209 ? 15.098 -2.227 0.228 1.00 89.00 209 GLY A CA 1
ATOM 1645 C C . GLY A 1 209 ? 16.443 -2.342 -0.503 1.00 89.00 209 GLY A C 1
ATOM 1646 O O . GLY A 1 209 ? 16.704 -1.542 -1.401 1.00 89.00 209 GLY A O 1
ATOM 1647 N N . LEU A 1 210 ? 17.306 -3.303 -0.151 1.00 90.25 210 LEU A N 1
ATOM 1648 C CA . LEU A 1 210 ? 18.545 -3.579 -0.894 1.00 90.25 210 LEU A CA 1
ATOM 1649 C C . LEU A 1 210 ? 18.259 -4.209 -2.260 1.00 90.25 210 LEU A C 1
ATOM 1651 O O . LEU A 1 210 ? 18.765 -3.721 -3.264 1.00 90.25 210 LEU A O 1
ATOM 1655 N N . LEU A 1 211 ? 17.375 -5.209 -2.313 1.00 92.62 211 LEU A N 1
ATOM 1656 C CA . LEU A 1 211 ? 16.967 -5.870 -3.558 1.00 92.62 211 LEU A CA 1
ATOM 1657 C C . LEU A 1 211 ? 16.288 -4.890 -4.524 1.00 92.62 211 LEU A C 1
ATOM 1659 O O . LEU A 1 211 ? 16.545 -4.921 -5.725 1.00 92.62 211 LEU A O 1
ATOM 1663 N N . VAL A 1 212 ? 15.467 -3.972 -3.998 1.00 92.12 212 VAL A N 1
ATOM 1664 C CA . VAL A 1 212 ? 14.868 -2.894 -4.802 1.00 92.12 212 VAL A CA 1
ATOM 1665 C C . VAL A 1 212 ? 15.954 -1.999 -5.402 1.00 92.12 212 VAL A C 1
ATOM 1667 O O . VAL A 1 212 ? 15.889 -1.687 -6.585 1.00 92.12 212 VAL A O 1
ATOM 1670 N N . LYS A 1 213 ? 16.974 -1.611 -4.626 1.00 92.06 213 LYS A N 1
ATOM 1671 C CA . LYS A 1 213 ? 18.084 -0.781 -5.128 1.00 92.06 213 LYS A CA 1
ATOM 1672 C C . LYS A 1 213 ? 18.921 -1.509 -6.175 1.00 92.06 213 LYS A C 1
ATOM 1674 O O . LYS A 1 213 ? 19.286 -0.884 -7.159 1.00 92.06 213 LYS A O 1
ATOM 1679 N N . SER A 1 214 ? 19.165 -2.810 -6.012 1.00 93.94 214 SER A N 1
ATOM 1680 C CA . SER A 1 214 ? 19.833 -3.628 -7.032 1.00 93.94 214 SER A CA 1
ATOM 1681 C C . SER A 1 214 ? 19.081 -3.614 -8.364 1.00 93.94 214 SER A C 1
ATOM 1683 O O . SER A 1 214 ? 19.707 -3.449 -9.402 1.00 93.94 214 SER A O 1
ATOM 1685 N N . GLN A 1 215 ? 17.745 -3.710 -8.344 1.00 92.06 215 GLN A N 1
ATOM 1686 C CA . GLN A 1 215 ? 16.935 -3.577 -9.560 1.00 92.06 215 GLN A CA 1
ATOM 1687 C C . GLN A 1 215 ? 16.994 -2.161 -10.149 1.00 92.06 215 GLN A C 1
ATOM 1689 O O . GLN A 1 215 ? 17.043 -2.014 -11.363 1.00 92.06 215 GLN A O 1
ATOM 1694 N N . LEU A 1 216 ? 16.971 -1.118 -9.314 1.00 90.88 216 LEU A N 1
ATOM 1695 C CA . LEU A 1 216 ? 17.012 0.266 -9.796 1.00 90.88 216 LEU A CA 1
ATOM 1696 C C . LEU A 1 216 ? 18.373 0.647 -10.384 1.00 90.88 216 LEU A C 1
ATOM 1698 O O . LEU A 1 216 ? 18.407 1.396 -11.349 1.00 90.88 216 LEU A O 1
ATOM 1702 N N . ALA A 1 217 ? 19.471 0.117 -9.842 1.00 91.31 217 ALA A N 1
ATOM 1703 C CA . ALA A 1 217 ? 20.812 0.339 -10.379 1.00 91.31 217 ALA A CA 1
ATOM 1704 C C . ALA A 1 217 ? 20.977 -0.212 -11.808 1.00 91.31 217 ALA A C 1
ATOM 1706 O O . ALA A 1 217 ? 21.781 0.319 -12.558 1.00 91.31 217 ALA A O 1
ATOM 1707 N N . LEU A 1 218 ? 20.191 -1.224 -12.203 1.00 88.88 218 LEU A N 1
ATOM 1708 C CA . LEU A 1 218 ? 20.146 -1.735 -13.580 1.00 88.88 218 LEU A CA 1
ATOM 1709 C C . LEU A 1 218 ? 19.461 -0.756 -14.558 1.00 88.88 218 LEU A C 1
ATOM 1711 O O . LEU A 1 218 ? 19.658 -0.851 -15.767 1.00 88.88 218 LEU A O 1
ATOM 1715 N N . GLU A 1 219 ? 18.601 0.134 -14.055 1.00 81.69 219 GLU A N 1
ATOM 1716 C CA . GLU A 1 219 ? 17.827 1.092 -14.859 1.00 81.69 219 GLU A CA 1
ATOM 1717 C C . GLU A 1 219 ? 18.542 2.449 -15.042 1.00 81.69 219 GLU A C 1
ATOM 1719 O O . GLU A 1 219 ? 18.027 3.300 -15.775 1.00 81.69 219 GLU A O 1
ATOM 1724 N N . GLU A 1 220 ? 19.695 2.654 -14.391 1.00 78.19 220 GLU A N 1
ATOM 1725 C CA . GLU A 1 220 ? 20.555 3.850 -14.508 1.00 78.19 220 GLU A CA 1
ATOM 1726 C C . GLU A 1 220 ? 21.649 3.688 -15.575 1.00 78.19 220 GLU A C 1
ATOM 1728 O O . GLU A 1 220 ? 21.877 4.678 -16.314 1.00 78.19 220 GLU A O 1
#

Sequence (220 aa):
MLDIKTLETWLWNAACSIRGAVDAPKFKDYILPLVFVKRLSDVFEDEIKRLSEEFGDGKTALEIISKDHSLVRFFIPKQAVWSEIRKQTTKIGEKLTDAICAIAKENPKLQGVVNIVDFNATVSGQRIIDDGKLSNLIEIISSHRLGLKDAEPDILGRAYEYLLRKFAEGQGQSAGEFYTPKEVGWIMAYILDPEQGQEVYDPACGSGGLLVKSQLALEE

pLDDT: mean 91.07, std 8.26, range [54.75, 98.06]